Protein AF-A0AAX0XJI8-F1 (afdb_monomer_lite)

Structure (mmCIF, N/CA/C/O backbone):
data_AF-A0AAX0XJI8-F1
#
_entry.id   AF-A0AAX0XJI8-F1
#
loop_
_atom_site.group_PDB
_atom_site.id
_atom_site.type_symbol
_atom_site.label_atom_id
_atom_site.label_alt_id
_atom_site.label_comp_id
_atom_site.label_asym_id
_atom_site.label_entity_id
_atom_site.label_seq_id
_atom_site.pdbx_PDB_ins_code
_atom_site.Cartn_x
_atom_site.Cartn_y
_atom_site.Cartn_z
_atom_site.occupancy
_atom_site.B_iso_or_equiv
_atom_site.auth_seq_id
_atom_site.auth_comp_id
_atom_site.auth_asym_id
_atom_site.auth_atom_id
_atom_site.pdbx_PDB_model_num
ATOM 1 N N . MET A 1 1 ? -47.421 30.342 40.205 1.00 47.72 1 MET A N 1
ATOM 2 C CA . MET A 1 1 ? -46.297 30.503 39.248 1.00 47.72 1 MET A CA 1
ATOM 3 C C . MET A 1 1 ? -44.952 30.074 39.860 1.00 47.72 1 MET A C 1
ATOM 5 O O . MET A 1 1 ? -44.034 30.878 39.918 1.00 47.72 1 MET A O 1
ATOM 9 N N . LYS A 1 2 ? -44.807 28.831 40.353 1.00 47.53 2 LYS A N 1
ATOM 10 C CA . LYS A 1 2 ? -43.534 28.355 40.952 1.00 47.53 2 LYS A CA 1
ATOM 11 C C . LYS A 1 2 ? -43.186 26.878 40.689 1.00 47.53 2 LYS A C 1
ATOM 13 O O . LYS A 1 2 ? -42.157 26.422 41.160 1.00 47.53 2 LYS A O 1
ATOM 18 N N . TYR A 1 3 ? -43.977 26.153 39.892 1.00 48.41 3 TYR A N 1
ATOM 19 C CA . TYR A 1 3 ? -43.774 24.714 39.647 1.00 48.41 3 TYR A CA 1
ATOM 20 C C . TYR A 1 3 ? -43.868 24.333 38.164 1.00 48.41 3 TYR A C 1
ATOM 22 O O . TYR A 1 3 ? -44.409 23.290 37.827 1.00 48.41 3 TYR A O 1
ATOM 30 N N . PHE A 1 4 ? -43.383 25.188 37.260 1.00 45.34 4 PHE A N 1
ATOM 31 C CA . PHE A 1 4 ? -43.365 24.867 35.822 1.00 45.34 4 PHE A CA 1
ATOM 32 C C . PHE A 1 4 ? -41.994 25.060 35.161 1.00 45.34 4 PHE A C 1
ATOM 34 O O . PHE A 1 4 ? -41.870 24.943 33.950 1.00 45.34 4 PHE A O 1
ATOM 41 N N . LEU A 1 5 ? -40.950 25.336 35.952 1.00 41.41 5 LEU A N 1
ATOM 42 C CA . LEU A 1 5 ? -39.609 25.654 35.446 1.00 41.41 5 LEU A CA 1
ATOM 43 C C . LEU A 1 5 ? -38.513 24.682 35.916 1.00 41.41 5 LEU A C 1
ATOM 45 O O . LEU A 1 5 ? -37.335 24.991 35.788 1.00 41.41 5 LEU A O 1
ATOM 49 N N . LEU A 1 6 ? -38.883 23.525 36.478 1.00 39.16 6 LEU A N 1
ATOM 50 C CA . LEU A 1 6 ? -37.923 22.528 36.981 1.00 39.16 6 LEU A CA 1
ATOM 51 C C . LEU A 1 6 ? -37.904 21.207 36.199 1.00 39.16 6 LEU A C 1
ATOM 53 O O . LEU A 1 6 ? -37.109 20.333 36.520 1.00 39.16 6 LEU A O 1
ATOM 57 N N . LEU A 1 7 ? -38.725 21.061 35.155 1.00 40.03 7 LEU A N 1
ATOM 58 C CA . LEU A 1 7 ? -38.778 19.835 34.343 1.00 40.03 7 LEU A CA 1
ATOM 59 C C . LEU A 1 7 ? -38.019 19.926 33.010 1.00 40.03 7 LEU A C 1
ATOM 61 O O . LEU A 1 7 ? -38.057 18.992 32.215 1.00 40.03 7 LEU A O 1
ATOM 65 N N . TRP A 1 8 ? -37.293 21.021 32.773 1.00 39.31 8 TRP A N 1
ATOM 66 C CA . TRP A 1 8 ? -36.552 21.254 31.526 1.00 39.31 8 TRP A CA 1
ATOM 67 C C . TRP A 1 8 ? -35.050 21.477 31.745 1.00 39.31 8 TRP A C 1
ATOM 69 O O . TRP A 1 8 ? -34.398 22.193 30.996 1.00 39.31 8 TRP A O 1
ATOM 79 N N . LEU A 1 9 ? -34.494 20.863 32.794 1.00 41.62 9 LEU A N 1
ATOM 80 C CA . LEU A 1 9 ? -33.058 20.927 33.099 1.00 41.62 9 LEU A CA 1
ATOM 81 C C . LEU A 1 9 ? -32.404 19.555 33.329 1.00 41.62 9 LEU A C 1
ATOM 83 O O . LEU A 1 9 ? -31.245 19.493 33.723 1.00 41.62 9 LEU A O 1
ATOM 87 N N . CYS A 1 10 ? -33.109 18.455 33.037 1.00 41.56 10 CYS A N 1
ATOM 88 C CA . CYS A 1 10 ? -32.587 17.092 33.219 1.00 41.56 10 CYS A CA 1
ATOM 89 C C . CYS A 1 10 ? -32.433 16.275 31.920 1.00 41.56 10 CYS A C 1
ATOM 91 O O . CYS A 1 10 ? -32.097 15.099 32.003 1.00 41.56 10 CYS A O 1
ATOM 93 N N . ILE A 1 11 ? -32.637 16.857 30.728 1.00 50.22 11 ILE A N 1
ATOM 94 C CA . ILE A 1 11 ? -32.545 16.120 29.440 1.00 50.22 11 ILE A CA 1
ATOM 95 C C . ILE A 1 11 ? -31.319 16.533 28.595 1.00 50.22 11 ILE A C 1
ATOM 97 O O . ILE A 1 11 ? -31.130 16.060 27.483 1.00 50.22 11 ILE A O 1
ATOM 101 N N . SER A 1 12 ? -30.416 17.374 29.102 1.00 46.56 12 SER A N 1
ATOM 102 C CA . SER A 1 12 ? -29.269 17.877 28.319 1.00 46.56 12 SER A CA 1
ATOM 103 C C . SER A 1 12 ? -27.900 17.324 28.732 1.00 46.56 12 SER A C 1
ATOM 105 O O . SER A 1 12 ? -26.880 17.867 28.318 1.00 46.56 12 SER A O 1
ATOM 107 N N . TYR A 1 13 ? -27.845 16.226 29.493 1.00 46.56 13 TYR A N 1
ATOM 108 C CA . TYR A 1 13 ? -26.584 15.683 30.022 1.00 46.56 13 TYR A CA 1
ATOM 109 C C . TYR A 1 13 ? -26.264 14.235 29.617 1.00 46.56 13 TYR A C 1
ATOM 111 O O . TYR A 1 13 ? -25.587 13.552 30.365 1.00 46.56 13 TYR A O 1
ATOM 119 N N . PHE A 1 14 ? -26.686 13.744 28.445 1.00 46.69 14 PHE A N 1
ATOM 120 C CA . PHE A 1 14 ? -26.212 12.433 27.948 1.00 46.69 14 PHE A CA 1
ATOM 121 C C . PHE A 1 14 ? -26.090 12.342 26.417 1.00 46.69 14 PHE A C 1
ATOM 123 O O . PHE A 1 14 ? -26.477 11.356 25.806 1.00 46.69 14 PHE A O 1
ATOM 130 N N . PHE A 1 15 ? -25.501 13.353 25.777 1.00 44.78 15 PHE A N 1
ATOM 131 C CA . PHE A 1 15 ? -24.915 13.185 24.437 1.00 44.78 15 PHE A CA 1
ATOM 132 C C . PHE A 1 15 ? -23.521 13.819 24.360 1.00 44.78 15 PHE A C 1
ATOM 134 O O . PHE A 1 15 ? -23.127 14.411 23.360 1.00 44.78 15 PHE A O 1
ATOM 141 N N . SER A 1 16 ? -22.711 13.655 25.406 1.00 44.53 16 SER A N 1
ATOM 142 C CA . SER A 1 16 ? -21.273 13.525 25.184 1.00 44.53 16 SER A CA 1
ATOM 143 C C . SER A 1 16 ? -21.087 12.188 24.475 1.00 44.53 16 SER A C 1
ATOM 145 O O . SER A 1 16 ? -20.990 11.147 25.119 1.00 44.53 16 SER A O 1
ATOM 147 N N . GLY A 1 17 ? -21.149 12.208 23.139 1.00 43.09 17 GLY A N 1
ATOM 148 C CA . GLY A 1 17 ? -20.849 11.046 22.314 1.00 43.09 17 GLY A CA 1
ATOM 149 C C . GLY A 1 17 ? -19.489 10.526 22.743 1.00 43.09 17 GLY A C 1
ATOM 150 O O . GLY A 1 17 ? -18.466 11.137 22.434 1.00 43.09 17 GLY A O 1
ATOM 151 N N . GLN A 1 18 ? -19.478 9.450 23.531 1.00 48.59 18 GLN A N 1
ATOM 152 C CA . GLN A 1 18 ? -18.233 8.798 23.861 1.00 48.59 18 GLN A CA 1
ATOM 153 C C . GLN A 1 18 ? -17.600 8.436 22.527 1.00 48.59 18 GLN A C 1
ATOM 155 O O . GLN A 1 18 ? -18.239 7.828 21.663 1.00 48.59 18 GLN A O 1
ATOM 160 N N . VAL A 1 19 ? -16.358 8.873 22.329 1.00 53.84 19 VAL A N 1
ATOM 161 C CA . VAL A 1 19 ? -15.530 8.384 21.235 1.00 53.84 19 VAL A CA 1
ATOM 162 C C . VAL A 1 19 ? -15.319 6.910 21.536 1.00 53.84 19 VAL A C 1
ATOM 164 O O . VAL A 1 19 ? -14.373 6.531 22.217 1.00 53.84 19 VAL A O 1
ATOM 167 N N . GLN A 1 20 ? -16.267 6.078 21.110 1.00 62.84 20 GLN A N 1
ATOM 168 C CA . GLN A 1 20 ? -16.163 4.649 21.309 1.00 62.84 20 GLN A CA 1
ATOM 169 C C . GLN A 1 20 ? -15.003 4.195 20.435 1.00 62.84 20 GLN A C 1
ATOM 171 O O . GLN A 1 20 ? -15.071 4.271 19.205 1.00 62.84 20 GLN A O 1
ATOM 176 N N . ALA A 1 21 ? -13.888 3.867 21.077 1.00 80.38 21 ALA A N 1
ATOM 177 C CA . ALA A 1 21 ? -12.807 3.161 20.419 1.00 80.38 21 ALA A CA 1
ATOM 178 C C . ALA A 1 21 ? -13.371 1.852 19.853 1.00 80.38 21 ALA A C 1
ATOM 180 O O . ALA A 1 21 ? -14.364 1.342 20.376 1.00 80.38 21 ALA A O 1
ATOM 181 N N . PHE A 1 22 ? -12.746 1.336 18.794 1.00 91.00 22 PHE A N 1
ATOM 182 C CA . PHE A 1 22 ? -13.068 0.013 18.270 1.00 91.00 22 PHE A CA 1
ATOM 183 C C . PHE A 1 22 ? -13.233 -0.999 19.416 1.00 91.00 22 PHE A C 1
ATOM 185 O O . PHE A 1 22 ? -12.444 -1.023 20.363 1.00 91.00 22 PHE A O 1
ATOM 192 N N . THR A 1 23 ? -14.242 -1.854 19.326 1.00 95.38 23 THR A N 1
ATOM 193 C CA . THR A 1 23 ? -14.231 -3.152 20.000 1.00 95.38 23 THR A CA 1
ATOM 194 C C . THR A 1 23 ? -13.363 -4.128 19.204 1.00 95.38 23 THR A C 1
ATOM 196 O O . THR A 1 23 ? -13.071 -3.899 18.028 1.00 95.38 23 THR A O 1
ATOM 199 N N . GLN A 1 24 ? -12.974 -5.257 19.806 1.00 97.12 24 GLN A N 1
ATOM 200 C CA . GLN A 1 24 ? -12.236 -6.290 19.065 1.00 97.12 24 GLN A CA 1
ATOM 201 C C . GLN A 1 24 ? -13.031 -6.799 17.854 1.00 97.12 24 GLN A C 1
ATOM 203 O O . GLN A 1 24 ? -12.459 -7.002 16.790 1.00 97.12 24 GLN A O 1
ATOM 208 N N . ALA A 1 25 ? -14.348 -6.976 18.003 1.00 97.69 25 ALA A N 1
ATOM 209 C CA . ALA A 1 25 ? -15.207 -7.450 16.922 1.00 97.69 25 ALA A CA 1
ATOM 210 C C . ALA A 1 25 ? -15.278 -6.446 15.762 1.00 97.69 25 ALA A C 1
ATOM 212 O O . ALA A 1 25 ? -15.240 -6.848 14.604 1.00 97.69 25 ALA A O 1
ATOM 213 N N . GLU A 1 26 ? -15.330 -5.147 16.062 1.00 97.25 26 GLU A N 1
ATOM 214 C CA . GLU A 1 26 ? -15.318 -4.098 15.039 1.00 97.25 26 GLU A CA 1
ATOM 215 C C . GLU A 1 26 ? -13.943 -3.996 14.356 1.00 97.25 26 GLU A C 1
ATOM 217 O O . GLU A 1 26 ? -13.882 -3.856 13.139 1.00 97.25 26 GLU A O 1
ATOM 222 N N . LEU A 1 27 ? -12.828 -4.116 15.091 1.00 98.00 27 LEU A N 1
ATOM 223 C CA . LEU A 1 27 ? -11.495 -4.126 14.471 1.00 98.00 27 LEU A CA 1
ATOM 224 C C . LEU A 1 27 ? -11.324 -5.338 13.539 1.00 98.00 27 LEU A C 1
ATOM 226 O O . LEU A 1 27 ? -10.813 -5.193 12.428 1.00 98.00 27 LEU A O 1
ATOM 230 N N . ALA A 1 28 ? -11.805 -6.508 13.969 1.00 98.56 28 ALA A N 1
ATOM 231 C CA . ALA A 1 28 ? -11.808 -7.722 13.162 1.00 98.56 28 ALA A CA 1
ATOM 232 C C . ALA A 1 28 ? -12.706 -7.580 11.920 1.00 98.56 28 ALA A C 1
ATOM 234 O O . ALA A 1 28 ? -12.288 -7.953 10.826 1.00 98.56 28 ALA A O 1
ATOM 235 N N . ASP A 1 29 ? -13.909 -7.000 12.049 1.00 98.50 29 ASP A N 1
ATOM 236 C CA . ASP A 1 29 ? -14.785 -6.696 10.905 1.00 98.50 29 ASP A CA 1
ATOM 237 C C . ASP A 1 29 ? -14.103 -5.747 9.914 1.00 98.50 29 ASP A C 1
ATOM 239 O O . ASP A 1 29 ? -14.113 -5.988 8.704 1.00 98.50 29 ASP A O 1
ATOM 243 N N . PHE A 1 30 ? -13.454 -4.699 10.428 1.00 98.50 30 PHE A N 1
ATOM 244 C CA . PHE A 1 30 ? -12.721 -3.745 9.610 1.00 98.50 30 PHE A CA 1
ATOM 245 C C . PHE A 1 30 ? -11.600 -4.426 8.823 1.00 98.50 30 PHE A C 1
ATOM 247 O O . PHE A 1 30 ? -11.556 -4.286 7.603 1.00 98.50 30 PHE A O 1
ATOM 254 N N . ALA A 1 31 ? -10.723 -5.188 9.481 1.00 98.69 31 ALA A N 1
ATOM 255 C CA . ALA A 1 31 ? -9.594 -5.854 8.829 1.00 98.69 31 ALA A CA 1
ATOM 256 C C . ALA A 1 31 ? -10.034 -6.974 7.869 1.00 98.69 31 ALA A C 1
ATOM 258 O O . ALA A 1 31 ? -9.420 -7.185 6.821 1.00 98.69 31 ALA A O 1
ATOM 259 N N . LYS A 1 32 ? -11.131 -7.670 8.187 1.00 98.81 32 LYS A N 1
ATOM 260 C CA . LYS A 1 32 ? -11.693 -8.720 7.334 1.00 98.81 32 LYS A CA 1
ATOM 261 C C . LYS A 1 32 ? -12.257 -8.172 6.025 1.00 98.81 32 LYS A C 1
ATOM 263 O O . LYS A 1 32 ? -12.106 -8.814 4.989 1.00 98.81 32 LYS A O 1
ATOM 268 N N . ASN A 1 33 ? -12.924 -7.019 6.082 1.00 98.69 33 ASN A N 1
ATOM 269 C CA . ASN A 1 33 ? -13.716 -6.495 4.968 1.00 98.69 33 ASN A CA 1
ATOM 270 C C . ASN A 1 33 ? -13.116 -5.242 4.309 1.00 98.69 33 ASN A C 1
ATOM 272 O O . ASN A 1 33 ? -13.617 -4.787 3.287 1.00 98.69 33 ASN A O 1
ATOM 276 N N . THR A 1 34 ? -12.040 -4.672 4.844 1.00 98.69 34 THR A N 1
ATOM 277 C CA . THR A 1 34 ? -11.283 -3.603 4.180 1.00 98.69 34 THR A CA 1
ATOM 278 C C . THR A 1 34 ? -10.213 -4.209 3.286 1.00 98.69 34 THR A C 1
ATOM 280 O O . THR A 1 34 ? -9.439 -5.056 3.722 1.00 98.69 34 THR A O 1
ATOM 283 N N . GLU A 1 35 ? -10.138 -3.751 2.038 1.00 98.69 35 GLU A N 1
ATOM 284 C CA . GLU A 1 35 ? -9.060 -4.141 1.133 1.00 98.69 35 GLU A CA 1
ATOM 285 C C . GLU A 1 35 ? -7.890 -3.172 1.251 1.00 98.69 35 GLU A C 1
ATOM 287 O O . GLU A 1 35 ? -8.039 -1.967 1.028 1.00 98.69 35 GLU A O 1
ATOM 292 N N . LEU A 1 36 ? -6.716 -3.723 1.543 1.00 98.88 36 LEU A N 1
ATOM 293 C CA . LEU A 1 36 ? -5.447 -3.016 1.490 1.00 98.88 36 LEU A CA 1
ATOM 294 C C . LEU A 1 36 ? -4.643 -3.506 0.287 1.00 98.88 36 LEU A C 1
ATOM 296 O O . LEU A 1 36 ? -4.308 -4.687 0.200 1.00 98.88 36 LEU A O 1
ATOM 300 N N . LYS A 1 37 ? -4.324 -2.602 -0.635 1.00 98.88 37 LYS A N 1
ATOM 301 C CA . LYS A 1 37 ? -3.536 -2.912 -1.828 1.00 98.88 37 LYS A CA 1
ATOM 302 C C . LYS A 1 37 ? -2.343 -1.986 -1.987 1.00 98.88 37 LYS A C 1
ATOM 304 O O . LYS A 1 37 ? -2.374 -0.838 -1.546 1.00 98.88 37 LYS A O 1
ATOM 309 N N . PHE A 1 38 ? -1.337 -2.471 -2.698 1.00 98.81 38 PHE A N 1
ATOM 310 C CA . PHE A 1 38 ? -0.169 -1.710 -3.107 1.00 98.81 38 PHE A CA 1
ATOM 311 C C . PHE A 1 38 ? -0.085 -1.630 -4.626 1.00 98.81 38 PHE A C 1
ATOM 313 O O . PHE A 1 38 ? -0.500 -2.546 -5.333 1.00 98.81 38 PHE A O 1
ATOM 320 N N . ALA A 1 39 ? 0.463 -0.537 -5.142 1.00 98.69 39 ALA A N 1
ATOM 321 C CA . ALA A 1 39 ? 0.670 -0.368 -6.573 1.00 98.69 39 ALA A CA 1
ATOM 322 C C . ALA A 1 39 ? 2.007 0.308 -6.859 1.00 98.69 39 ALA A C 1
ATOM 324 O O . ALA A 1 39 ? 2.436 1.205 -6.137 1.00 98.69 39 ALA A O 1
ATOM 325 N N . VAL A 1 40 ? 2.641 -0.077 -7.964 1.00 98.56 40 VAL A N 1
ATOM 326 C CA . VAL A 1 40 ? 3.741 0.693 -8.549 1.00 98.56 40 VAL A CA 1
ATOM 327 C C . VAL A 1 40 ? 3.137 1.656 -9.557 1.00 98.56 40 VAL A C 1
ATOM 329 O O . VAL A 1 40 ? 2.533 1.224 -10.539 1.00 98.56 40 VAL A O 1
ATOM 332 N N . LYS A 1 41 ? 3.273 2.963 -9.331 1.00 97.88 41 LYS A N 1
ATOM 333 C CA . LYS A 1 41 ? 2.786 3.971 -10.279 1.00 97.88 41 LYS A CA 1
ATOM 334 C C . LYS A 1 41 ? 3.783 4.144 -11.420 1.00 97.88 41 LYS A C 1
ATOM 336 O O . LYS A 1 41 ? 3.397 4.095 -12.586 1.00 97.88 41 LYS A O 1
ATOM 341 N N . SER A 1 42 ? 5.055 4.322 -11.065 1.00 98.12 42 SER A N 1
ATOM 342 C CA . SER A 1 42 ? 6.181 4.459 -11.991 1.00 98.12 42 SER A CA 1
ATOM 343 C C . SER A 1 42 ? 7.500 4.315 -11.234 1.00 98.12 42 SER A C 1
ATOM 345 O O . SER A 1 42 ? 7.695 4.991 -10.232 1.00 98.12 42 SER A O 1
ATOM 347 N N . ASN A 1 43 ? 8.430 3.509 -11.733 1.00 97.94 43 ASN A N 1
ATOM 348 C CA . ASN A 1 43 ? 9.838 3.519 -11.327 1.00 97.94 43 ASN A CA 1
ATOM 349 C C . ASN A 1 43 ? 10.657 4.573 -12.078 1.00 97.94 43 ASN A C 1
ATOM 351 O O . ASN A 1 43 ? 11.767 4.911 -11.674 1.00 97.94 43 ASN A O 1
ATOM 355 N N . PHE A 1 44 ? 10.117 5.094 -13.177 1.00 97.44 44 PHE A N 1
ATOM 356 C CA . PHE A 1 44 ? 10.770 6.113 -13.981 1.00 97.44 44 PHE A CA 1
ATOM 357 C C . PHE A 1 44 ? 10.730 7.470 -13.305 1.00 97.44 44 PHE A C 1
ATOM 359 O O . PHE A 1 44 ? 9.763 7.815 -12.618 1.00 97.44 44 PHE A O 1
ATOM 366 N N . THR A 1 45 ? 11.775 8.245 -13.573 1.00 95.44 45 THR A N 1
ATOM 367 C CA . THR A 1 45 ? 11.872 9.633 -13.153 1.00 95.44 45 THR A CA 1
ATOM 368 C C . THR A 1 45 ? 11.475 10.565 -14.294 1.00 95.44 45 THR A C 1
ATOM 370 O O . THR A 1 45 ? 11.503 10.216 -15.477 1.00 95.44 45 THR A O 1
ATOM 373 N N . SER A 1 46 ? 11.055 11.768 -13.928 1.00 93.81 46 SER A N 1
ATOM 374 C CA . SER A 1 46 ? 10.724 12.856 -14.843 1.00 93.81 46 SER A CA 1
ATOM 375 C C . SER A 1 46 ? 11.108 14.195 -14.216 1.00 93.81 46 SER A C 1
ATOM 377 O O . SER A 1 46 ? 11.500 14.251 -13.050 1.00 93.81 46 SER A O 1
ATOM 379 N N . ALA A 1 47 ? 10.931 15.290 -14.960 1.00 93.25 47 ALA A N 1
ATOM 380 C CA . ALA A 1 47 ? 11.192 16.640 -14.460 1.00 93.25 47 ALA A CA 1
ATOM 381 C C . ALA A 1 47 ? 10.417 16.981 -13.168 1.00 93.25 47 ALA A C 1
ATOM 383 O O . ALA A 1 47 ? 10.886 17.787 -12.371 1.00 93.25 47 ALA A O 1
ATOM 384 N N . THR A 1 48 ? 9.250 16.366 -12.946 1.00 92.25 48 THR A N 1
ATOM 385 C CA . THR A 1 48 ? 8.391 16.610 -11.772 1.00 92.25 48 THR A CA 1
ATOM 386 C C . THR A 1 48 ? 8.357 15.440 -10.784 1.00 92.25 48 THR A C 1
ATOM 388 O O . THR A 1 48 ? 7.812 15.576 -9.691 1.00 92.25 48 THR A O 1
ATOM 391 N N . ALA A 1 49 ? 8.953 14.297 -11.134 1.00 93.44 49 ALA A N 1
ATOM 392 C CA . ALA A 1 49 ? 9.016 13.097 -10.305 1.00 93.44 49 ALA A CA 1
ATOM 393 C C . ALA A 1 49 ? 10.455 12.578 -10.255 1.00 93.44 49 ALA A C 1
ATOM 395 O O . ALA A 1 49 ? 10.876 11.804 -11.107 1.00 93.44 49 ALA A O 1
ATOM 396 N N . LEU A 1 50 ? 11.218 13.006 -9.253 1.00 94.88 50 LEU A N 1
ATOM 397 C CA . LEU A 1 50 ? 12.650 12.691 -9.162 1.00 94.88 50 LEU A CA 1
ATOM 398 C C . LEU A 1 50 ? 12.946 11.291 -8.599 1.00 94.88 50 LEU A C 1
ATOM 400 O O . LEU A 1 50 ? 14.103 10.883 -8.549 1.00 94.88 50 LEU A O 1
ATOM 404 N N . LYS A 1 51 ? 11.916 10.567 -8.156 1.00 96.19 51 LYS A N 1
ATOM 405 C CA . LYS A 1 51 ? 12.000 9.223 -7.576 1.00 96.19 51 LYS A CA 1
ATOM 406 C C . LYS A 1 51 ? 10.861 8.360 -8.104 1.00 96.19 51 LYS A C 1
ATOM 408 O O . LYS A 1 51 ? 9.858 8.887 -8.594 1.00 96.19 51 LYS A O 1
ATOM 413 N N . ALA A 1 52 ? 11.019 7.047 -7.955 1.00 97.56 52 ALA A N 1
ATOM 414 C CA . ALA A 1 52 ? 9.933 6.101 -8.149 1.00 97.56 52 ALA A CA 1
ATOM 415 C C . ALA A 1 52 ? 8.724 6.488 -7.279 1.00 97.56 52 ALA A C 1
ATOM 417 O O . ALA A 1 52 ? 8.876 7.044 -6.194 1.00 97.56 52 ALA A O 1
ATOM 418 N N .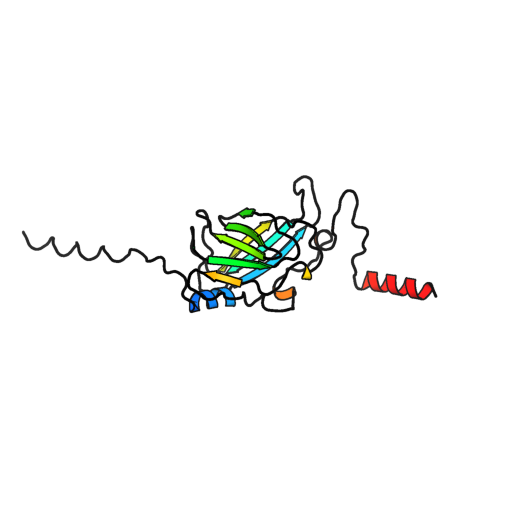 GLN A 1 53 ? 7.523 6.195 -7.761 1.00 98.31 53 GLN A N 1
ATOM 419 C CA . GLN A 1 53 ? 6.266 6.465 -7.083 1.00 98.31 53 GLN A CA 1
ATOM 420 C C . GLN A 1 53 ? 5.474 5.175 -6.957 1.00 98.31 53 GLN A C 1
ATOM 422 O O . GLN A 1 53 ? 5.223 4.474 -7.943 1.00 98.31 53 GLN A O 1
ATOM 427 N N . VAL A 1 54 ? 5.046 4.899 -5.736 1.00 98.69 54 VAL A N 1
ATOM 428 C CA . VAL A 1 54 ? 4.202 3.768 -5.370 1.00 98.69 54 VAL A CA 1
ATOM 429 C C . VAL A 1 54 ? 3.000 4.258 -4.585 1.00 98.69 54 VAL A C 1
ATOM 431 O O . VAL A 1 54 ? 2.952 5.414 -4.161 1.00 98.69 54 VAL A O 1
ATOM 434 N N . GLU A 1 55 ? 2.017 3.386 -4.410 1.00 98.69 55 GLU A N 1
ATOM 435 C CA . GLU A 1 55 ? 0.774 3.725 -3.739 1.00 98.69 55 GLU A CA 1
ATOM 436 C C . GLU A 1 55 ? 0.365 2.659 -2.733 1.00 98.69 55 GLU A C 1
ATOM 438 O O . GLU A 1 55 ? 0.483 1.466 -3.006 1.00 98.69 55 GLU A O 1
ATOM 443 N N . LEU A 1 56 ? -0.178 3.111 -1.604 1.00 98.75 56 LEU A N 1
ATOM 444 C CA . LEU A 1 56 ? -1.009 2.319 -0.702 1.00 98.75 56 LEU A CA 1
ATOM 445 C C . LEU A 1 56 ? -2.463 2.735 -0.923 1.00 98.75 56 LEU A C 1
ATOM 447 O O . LEU A 1 56 ? -2.785 3.923 -0.883 1.00 98.75 56 LEU A O 1
ATOM 451 N N . ILE A 1 57 ? -3.337 1.761 -1.155 1.00 98.81 57 ILE A N 1
ATOM 452 C CA . ILE A 1 57 ? -4.757 1.952 -1.449 1.00 98.81 57 ILE A CA 1
ATOM 453 C C . ILE A 1 57 ? -5.556 1.227 -0.371 1.00 98.81 57 ILE A C 1
ATOM 455 O O . ILE A 1 57 ? -5.469 0.007 -0.253 1.00 98.81 57 ILE A O 1
ATOM 459 N N . LEU A 1 58 ? -6.341 1.971 0.403 1.00 98.62 58 LEU A N 1
ATOM 460 C CA . LEU A 1 58 ? -7.186 1.436 1.466 1.00 98.62 58 LEU A CA 1
ATOM 461 C C . LEU A 1 58 ? -8.653 1.636 1.080 1.00 98.62 58 LEU A C 1
ATOM 463 O O . LEU A 1 58 ? -9.135 2.768 1.047 1.00 98.62 58 LEU A O 1
ATOM 467 N N . SER A 1 59 ? -9.347 0.544 0.765 1.00 98.75 59 SER A N 1
ATOM 468 C CA . SER A 1 59 ? -10.755 0.549 0.351 1.00 98.75 59 SER A CA 1
ATOM 469 C C . SER A 1 59 ? -11.616 -0.049 1.453 1.00 98.75 59 SER A C 1
ATOM 471 O O . SER A 1 59 ? -11.621 -1.265 1.655 1.00 98.75 59 SER A O 1
ATOM 473 N N . ASN A 1 60 ? -12.343 0.796 2.177 1.00 98.62 60 ASN A N 1
ATOM 474 C CA . ASN A 1 60 ? -13.157 0.355 3.299 1.00 98.62 60 ASN A CA 1
ATOM 475 C C . ASN A 1 60 ? -14.470 -0.256 2.798 1.00 98.62 60 ASN A C 1
ATOM 477 O O . ASN A 1 60 ? -15.429 0.4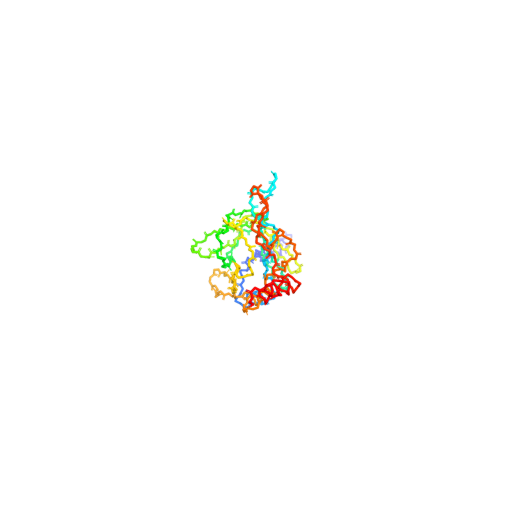63 2.532 1.00 98.62 60 ASN A O 1
ATOM 481 N N . LYS A 1 61 ? -14.529 -1.585 2.684 1.00 98.31 61 LYS A N 1
ATOM 482 C CA . LYS A 1 61 ? -15.776 -2.314 2.381 1.00 98.31 61 LYS A CA 1
ATOM 483 C C . LYS A 1 61 ? -16.403 -2.938 3.632 1.00 98.31 61 LYS A C 1
ATOM 485 O O . LYS A 1 61 ? -17.338 -3.727 3.522 1.00 98.31 61 LYS A O 1
ATOM 490 N N . SER A 1 62 ? -15.887 -2.599 4.814 1.00 98.12 62 SER A N 1
ATOM 491 C CA . SER A 1 62 ? -16.454 -3.017 6.094 1.00 98.12 62 SER A CA 1
ATOM 492 C C . SER A 1 62 ? -17.655 -2.161 6.486 1.00 98.12 62 SER A C 1
ATOM 494 O O . SER A 1 62 ? -17.969 -1.160 5.841 1.00 98.12 62 SER A O 1
ATOM 496 N N . SER A 1 63 ? -18.307 -2.535 7.586 1.00 96.62 63 SER A N 1
ATOM 497 C CA . SER A 1 63 ? -19.362 -1.718 8.193 1.00 96.62 63 SER A CA 1
ATOM 498 C C . SER A 1 63 ? -18.821 -0.639 9.142 1.00 96.62 63 SER A C 1
ATOM 500 O O . SER A 1 63 ? -19.575 0.211 9.616 1.00 96.62 63 SER A O 1
ATOM 502 N N . GLN A 1 64 ? -17.509 -0.634 9.396 1.00 97.12 64 GLN A N 1
ATOM 503 C CA . GLN A 1 64 ? -16.870 0.241 10.371 1.00 97.12 64 GLN A CA 1
ATOM 504 C C . GLN A 1 64 ? -16.304 1.502 9.731 1.00 97.12 64 GLN A C 1
ATOM 506 O O . GLN A 1 64 ? -15.934 1.521 8.563 1.00 97.12 64 GLN A O 1
ATOM 511 N N . THR A 1 65 ? -16.189 2.574 10.512 1.00 95.56 65 THR A N 1
ATOM 512 C CA . THR A 1 65 ? -15.581 3.840 10.072 1.00 95.56 65 THR A CA 1
ATOM 513 C C . THR A 1 65 ? -14.243 4.047 10.773 1.00 95.56 65 THR A C 1
ATOM 515 O O . THR A 1 65 ? -14.195 4.029 12.004 1.00 95.56 65 THR A O 1
ATOM 518 N N . LEU A 1 66 ? -13.175 4.357 10.028 1.00 95.44 66 LEU A N 1
ATOM 519 C CA . LEU A 1 66 ? -12.017 5.015 10.640 1.00 95.44 66 LEU A CA 1
ATOM 520 C C . LEU A 1 66 ? -12.417 6.456 10.942 1.00 95.44 66 LEU A C 1
ATOM 522 O O . LEU A 1 66 ? -12.741 7.220 10.034 1.00 95.44 66 LEU A O 1
ATOM 526 N N . LYS A 1 67 ? -12.458 6.825 12.220 1.00 92.94 67 LYS A N 1
ATOM 527 C CA . LYS A 1 67 ? -12.939 8.144 12.644 1.00 92.94 67 LYS A CA 1
ATOM 528 C C . LYS A 1 67 ? -11.968 9.251 12.230 1.00 92.94 67 LYS A C 1
ATOM 530 O O . LYS A 1 67 ? -10.771 9.022 12.087 1.00 92.94 67 LYS A O 1
ATOM 535 N N . ALA A 1 68 ? -12.510 10.451 12.038 1.00 93.31 68 ALA A N 1
ATOM 536 C CA . ALA A 1 68 ? -11.725 11.653 11.784 1.00 93.31 68 ALA A CA 1
ATOM 537 C C . ALA A 1 68 ? -10.895 12.059 13.015 1.00 93.31 68 ALA A C 1
ATOM 539 O O . ALA A 1 68 ? -11.229 11.701 14.147 1.00 93.31 68 ALA A O 1
ATOM 540 N N . GLY A 1 69 ? -9.854 12.856 12.781 1.00 91.06 69 GLY A N 1
ATOM 541 C CA . GLY A 1 69 ? -8.942 13.364 13.798 1.00 91.06 69 GLY A CA 1
ATOM 542 C C . GLY A 1 69 ? -7.905 12.344 14.265 1.00 91.06 69 GLY A C 1
ATOM 543 O O . GLY A 1 69 ? -7.793 11.239 13.727 1.00 91.06 69 GLY A O 1
ATOM 544 N N . GLU A 1 70 ? -7.152 12.732 15.295 1.00 87.00 70 GLU A N 1
ATOM 545 C CA . GLU A 1 70 ? -6.211 11.836 15.970 1.00 87.00 70 GLU A CA 1
ATOM 546 C C . GLU A 1 70 ? -6.963 10.649 16.574 1.00 87.00 70 GLU A C 1
ATOM 548 O O . GLU A 1 70 ? -7.963 10.808 17.274 1.00 87.00 70 GLU A O 1
ATOM 553 N N . ASN A 1 71 ? -6.471 9.447 16.295 1.00 88.19 71 ASN A N 1
ATOM 554 C CA . ASN A 1 71 ? -7.025 8.200 16.799 1.00 88.19 71 ASN A CA 1
ATOM 555 C C . ASN A 1 71 ? -5.889 7.223 17.116 1.00 88.19 71 ASN A C 1
ATOM 557 O O . ASN A 1 71 ? -4.763 7.375 16.656 1.00 88.19 71 ASN A O 1
ATOM 561 N N . ASN A 1 72 ? -6.198 6.192 17.900 1.00 91.75 72 ASN A N 1
ATOM 562 C CA . ASN A 1 72 ? -5.196 5.249 18.407 1.00 91.75 72 ASN A CA 1
ATOM 563 C C . ASN A 1 72 ? -4.974 4.032 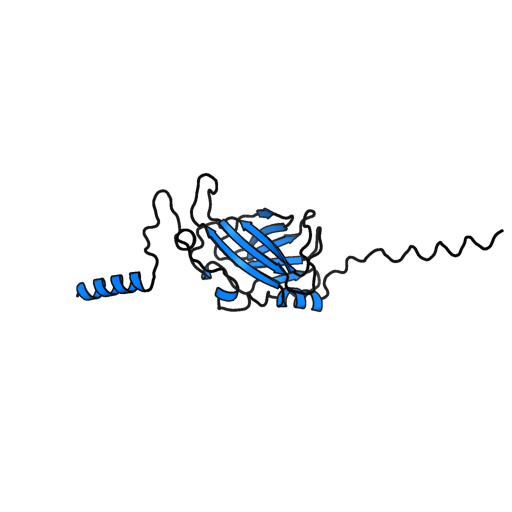17.498 1.00 91.75 72 ASN A C 1
ATOM 565 O O . ASN A 1 72 ? -4.422 3.035 17.968 1.00 91.75 72 ASN A O 1
ATOM 569 N N . TRP A 1 73 ? -5.467 4.067 16.258 1.00 96.00 73 TRP A N 1
ATOM 570 C CA . TRP A 1 73 ? -5.245 2.979 15.314 1.00 96.00 73 TRP A CA 1
ATOM 571 C C . TRP A 1 73 ? -3.917 3.167 14.584 1.00 96.00 73 TRP A C 1
ATOM 573 O O . TRP A 1 73 ? -3.514 4.292 14.286 1.00 96.00 73 TRP A O 1
ATOM 583 N N . VAL A 1 74 ? -3.243 2.058 14.291 1.00 98.44 74 VAL A N 1
ATOM 584 C CA . VAL A 1 74 ? -2.014 2.046 13.493 1.00 98.44 74 VAL A CA 1
ATOM 585 C C . VAL A 1 74 ? -2.109 0.922 12.477 1.00 98.44 74 VAL A C 1
ATOM 587 O O . VAL A 1 74 ? -2.312 -0.231 12.850 1.00 98.44 74 VAL A O 1
ATOM 590 N N . LEU A 1 75 ? -1.966 1.257 11.198 1.00 98.69 75 LEU A N 1
ATOM 591 C CA . LEU A 1 75 ? -1.815 0.278 10.126 1.00 98.69 75 LEU A CA 1
ATOM 592 C C . LEU A 1 75 ? -0.327 0.012 9.930 1.00 98.69 75 LEU A C 1
ATOM 594 O O . LEU A 1 75 ? 0.446 0.952 9.779 1.00 98.69 75 LEU A O 1
ATOM 598 N N . TYR A 1 76 ? 0.065 -1.253 9.901 1.00 98.94 76 TYR A N 1
ATOM 599 C CA . TYR A 1 76 ? 1.427 -1.701 9.656 1.00 98.94 76 TYR A CA 1
ATOM 600 C C . TYR A 1 76 ? 1.510 -2.523 8.375 1.00 98.94 76 TYR A C 1
ATOM 602 O O . TYR A 1 76 ? 0.624 -3.326 8.075 1.00 98.94 76 TYR A O 1
ATOM 610 N N . PHE A 1 77 ? 2.600 -2.345 7.636 1.00 98.88 77 PHE A N 1
ATOM 611 C CA . PHE A 1 77 ? 2.908 -3.149 6.459 1.00 98.88 77 PHE A CA 1
ATOM 612 C C . PHE A 1 77 ? 4.416 -3.345 6.306 1.00 98.88 77 PHE A C 1
ATOM 614 O O . PHE A 1 77 ? 5.215 -2.540 6.791 1.00 98.88 77 PHE A O 1
ATOM 621 N N . HIS A 1 78 ? 4.786 -4.417 5.612 1.00 98.62 78 HIS A N 1
ATOM 622 C CA . HIS A 1 78 ? 6.171 -4.764 5.324 1.00 98.62 78 HIS A CA 1
ATOM 623 C C . HIS A 1 78 ? 6.497 -4.469 3.856 1.00 98.62 78 HIS A C 1
ATOM 625 O O . HIS A 1 78 ? 5.679 -4.702 2.961 1.00 98.62 78 HIS A O 1
ATOM 631 N N . ALA A 1 79 ? 7.696 -3.952 3.605 1.00 98.19 79 ALA A N 1
ATOM 632 C CA . ALA A 1 79 ? 8.221 -3.749 2.261 1.00 98.19 79 ALA A CA 1
ATOM 633 C C . ALA A 1 79 ? 9.735 -3.971 2.248 1.00 98.19 79 ALA A C 1
ATOM 635 O O . ALA A 1 79 ? 10.447 -3.486 3.128 1.00 98.19 79 ALA A O 1
ATOM 636 N N . ILE A 1 80 ? 10.237 -4.642 1.206 1.00 97.31 80 ILE A N 1
ATOM 637 C CA . ILE A 1 80 ? 11.678 -4.896 1.037 1.00 97.31 80 ILE A CA 1
ATOM 638 C C . ILE A 1 80 ? 12.449 -3.582 0.891 1.00 97.31 80 ILE A C 1
ATOM 640 O O . ILE A 1 80 ? 13.573 -3.434 1.376 1.00 97.31 80 ILE A O 1
ATOM 644 N N . ARG A 1 81 ? 11.850 -2.607 0.202 1.00 97.44 81 ARG A N 1
ATOM 645 C CA . ARG A 1 81 ? 12.407 -1.260 0.075 1.00 97.44 81 ARG A CA 1
ATOM 646 C C . ARG A 1 81 ? 11.877 -0.388 1.201 1.00 97.44 81 ARG A C 1
ATOM 648 O O . ARG A 1 81 ? 10.680 -0.393 1.490 1.00 97.44 81 ARG A O 1
ATOM 655 N N . LYS A 1 82 ? 12.762 0.419 1.783 1.00 98.12 82 LYS A N 1
ATOM 656 C CA . LYS A 1 82 ? 12.359 1.469 2.717 1.00 98.12 82 LYS A CA 1
ATOM 657 C C . LYS A 1 82 ? 11.496 2.483 1.973 1.00 98.12 82 LYS A C 1
ATOM 659 O O . LYS A 1 82 ? 11.916 2.993 0.940 1.00 98.12 82 LYS A O 1
ATOM 664 N N . GLN A 1 83 ? 10.326 2.789 2.506 1.00 98.25 83 GLN A N 1
ATOM 665 C CA . GLN A 1 83 ? 9.441 3.823 1.992 1.00 98.25 83 GLN A CA 1
ATOM 666 C C . GLN A 1 83 ? 9.768 5.152 2.671 1.00 98.25 83 GLN A C 1
ATOM 668 O O . GLN A 1 83 ? 10.028 5.212 3.877 1.00 98.25 83 GLN A O 1
ATOM 673 N N . GLU A 1 84 ? 9.801 6.224 1.889 1.00 97.88 84 GLU A N 1
ATOM 674 C CA . GLU A 1 84 ? 10.011 7.569 2.405 1.00 97.88 84 GLU A CA 1
ATOM 675 C C . GLU A 1 84 ? 8.806 8.018 3.219 1.00 97.88 84 GLU A C 1
ATOM 677 O O . GLU A 1 84 ? 7.661 7.745 2.857 1.00 97.88 84 GLU A O 1
ATOM 682 N N . ALA A 1 85 ? 9.077 8.722 4.319 1.00 97.94 85 ALA A N 1
ATOM 683 C CA . ALA A 1 85 ? 8.022 9.287 5.139 1.00 97.94 85 ALA A CA 1
ATOM 684 C C . ALA A 1 85 ? 7.167 10.246 4.303 1.00 97.94 85 ALA A C 1
ATOM 686 O O . ALA A 1 85 ? 7.682 11.016 3.490 1.00 97.94 85 ALA A O 1
ATOM 687 N N . ALA A 1 86 ? 5.860 10.199 4.520 1.00 97.56 86 ALA A N 1
ATOM 688 C CA . ALA A 1 86 ? 4.907 11.011 3.786 1.00 97.56 86 ALA A CA 1
ATOM 689 C C . ALA A 1 86 ? 3.753 11.415 4.699 1.00 97.56 86 ALA A C 1
ATOM 691 O O . ALA A 1 86 ? 3.325 10.633 5.543 1.00 97.56 86 ALA A O 1
ATOM 692 N N . GLU A 1 87 ? 3.220 12.616 4.497 1.00 97.88 87 GLU A N 1
ATOM 693 C CA . GLU A 1 87 ? 2.005 13.070 5.167 1.00 97.88 87 GLU A CA 1
ATOM 694 C C . GLU A 1 87 ? 0.992 13.528 4.119 1.00 97.88 87 GLU A C 1
ATOM 696 O O . GLU A 1 87 ? 1.239 14.471 3.369 1.00 97.88 87 GLU A O 1
ATOM 701 N N . GLN A 1 88 ? -0.133 12.820 4.021 1.00 97.81 88 GLN A N 1
ATOM 702 C CA . GLN A 1 88 ? -1.163 13.042 3.004 1.00 97.81 88 GLN A CA 1
ATOM 703 C C . GLN A 1 88 ? -2.533 12.713 3.577 1.00 97.81 88 GLN A C 1
ATOM 705 O O . GLN A 1 88 ? -2.684 11.760 4.334 1.00 97.81 88 GLN A O 1
ATOM 710 N N . HIS A 1 89 ? -3.552 13.497 3.219 1.00 96.69 89 HIS A N 1
ATOM 711 C CA . HIS A 1 89 ? -4.925 13.305 3.712 1.00 96.69 89 HIS A CA 1
ATOM 712 C C . HIS A 1 89 ? -5.045 13.296 5.252 1.00 96.69 89 HIS A C 1
ATOM 714 O O . HIS A 1 89 ? -5.994 12.742 5.805 1.00 96.69 89 HIS A O 1
ATOM 720 N N . GLY A 1 90 ? -4.083 13.912 5.949 1.00 96.94 90 GLY A N 1
ATOM 721 C CA . GLY A 1 90 ? -3.971 13.875 7.406 1.00 96.94 90 GLY A CA 1
ATOM 722 C C . GLY A 1 90 ? -3.503 12.533 7.974 1.00 96.94 90 GLY A C 1
ATOM 723 O O . GLY A 1 90 ? -3.607 12.338 9.179 1.00 96.94 90 GLY A O 1
ATOM 724 N N . LEU A 1 91 ? -3.011 11.618 7.138 1.00 98.25 91 LEU A N 1
ATOM 725 C CA . LEU A 1 91 ? -2.322 10.395 7.536 1.00 98.25 91 LEU A CA 1
ATOM 726 C C . LEU A 1 91 ? -0.812 10.589 7.460 1.00 98.25 91 LEU A C 1
ATOM 728 O O . LEU A 1 91 ? -0.320 11.248 6.545 1.00 98.25 91 LEU A O 1
ATOM 732 N N . ILE A 1 92 ? -0.097 9.969 8.389 1.00 98.44 92 ILE A N 1
ATOM 733 C CA . ILE A 1 92 ? 1.355 10.038 8.522 1.00 98.44 92 ILE A CA 1
ATOM 734 C C . ILE A 1 92 ? 1.916 8.638 8.278 1.00 98.44 92 ILE A C 1
ATOM 736 O O . ILE A 1 92 ? 1.638 7.714 9.040 1.00 98.44 92 ILE A O 1
ATOM 740 N N . LEU A 1 93 ? 2.696 8.482 7.210 1.00 98.69 93 LEU A N 1
ATOM 741 C CA . LEU A 1 93 ? 3.452 7.274 6.899 1.00 98.69 93 LEU A CA 1
ATOM 742 C C . LEU A 1 93 ? 4.877 7.412 7.431 1.00 98.69 93 LEU A C 1
ATOM 744 O O . LEU A 1 93 ? 5.564 8.392 7.129 1.00 98.69 93 LEU A O 1
ATOM 748 N N . GLN A 1 94 ? 5.337 6.415 8.184 1.00 98.50 94 GLN A N 1
ATOM 749 C CA . GLN A 1 94 ? 6.684 6.376 8.751 1.00 98.50 94 GLN A CA 1
ATOM 750 C C . GLN A 1 94 ? 7.332 4.997 8.599 1.00 98.50 94 GLN A C 1
ATOM 752 O O . GLN A 1 94 ? 6.675 3.960 8.632 1.00 98.50 94 GLN A O 1
ATOM 757 N N . HIS A 1 95 ? 8.657 4.989 8.459 1.00 98.56 95 HIS A N 1
ATOM 758 C CA . HIS A 1 95 ? 9.465 3.783 8.638 1.00 98.56 95 HIS A CA 1
ATOM 759 C C . HIS A 1 95 ? 9.642 3.519 10.135 1.00 98.56 95 HIS A C 1
ATOM 761 O O . HIS A 1 95 ? 9.967 4.441 10.881 1.00 98.56 95 HIS A O 1
ATOM 767 N N . VAL A 1 96 ? 9.422 2.275 10.562 1.00 98.44 96 VAL A N 1
ATOM 768 C CA . VAL A 1 96 ? 9.548 1.868 11.966 1.00 98.44 96 VAL A CA 1
ATOM 769 C C . VAL A 1 96 ? 10.944 1.304 12.202 1.00 98.44 96 VAL A C 1
ATOM 771 O O . VAL A 1 96 ? 11.769 1.935 12.858 1.00 98.44 96 VAL A O 1
ATOM 774 N N . GLN A 1 97 ? 11.216 0.116 11.662 1.00 97.62 97 GLN A N 1
ATOM 775 C CA . GLN A 1 97 ? 12.529 -0.520 11.689 1.00 97.62 97 GLN A CA 1
ATOM 776 C C . GLN A 1 97 ? 12.561 -1.688 10.701 1.00 97.62 97 GLN A C 1
ATOM 778 O O . GLN A 1 97 ? 11.542 -2.340 10.489 1.00 97.62 97 GLN A O 1
ATOM 783 N N . GLY A 1 98 ? 13.729 -1.982 10.124 1.00 97.69 98 GLY A N 1
ATOM 784 C CA . GLY A 1 98 ? 13.862 -3.080 9.164 1.00 97.69 98 GLY A CA 1
ATOM 785 C C . GLY A 1 98 ? 12.949 -2.867 7.954 1.00 97.69 98 GLY A C 1
ATOM 786 O O . GLY A 1 98 ? 13.012 -1.809 7.328 1.00 97.69 98 GLY A O 1
ATOM 787 N N . ASP A 1 99 ? 12.094 -3.841 7.657 1.00 98.06 99 ASP A N 1
ATOM 788 C CA . ASP A 1 99 ? 11.094 -3.791 6.580 1.00 98.06 99 ASP A CA 1
ATOM 789 C C . ASP A 1 99 ? 9.745 -3.171 7.007 1.00 98.06 99 ASP A C 1
ATOM 791 O O . ASP A 1 99 ? 8.880 -2.924 6.162 1.00 98.06 99 ASP A O 1
ATOM 795 N N . LEU A 1 100 ? 9.557 -2.897 8.303 1.00 98.81 100 LEU A N 1
ATOM 796 C CA . LEU A 1 100 ? 8.279 -2.491 8.879 1.00 98.81 100 LEU A CA 1
ATOM 797 C C . LEU A 1 100 ? 8.038 -0.986 8.727 1.00 98.81 100 LEU A C 1
ATOM 799 O O . LEU A 1 100 ? 8.869 -0.149 9.099 1.00 98.81 100 LEU A O 1
ATOM 803 N N . HIS A 1 101 ? 6.843 -0.652 8.252 1.00 98.88 101 HIS A N 1
ATOM 804 C CA . HIS A 1 101 ? 6.335 0.707 8.104 1.00 98.88 101 HIS A CA 1
ATOM 805 C C . HIS A 1 101 ? 4.980 0.841 8.797 1.00 98.88 101 HIS A C 1
ATOM 807 O O . HIS A 1 101 ? 4.269 -0.148 8.988 1.00 98.88 101 HIS A O 1
ATOM 813 N N . SER A 1 102 ? 4.619 2.067 9.169 1.00 98.75 102 SER A N 1
ATOM 814 C CA . SER A 1 102 ? 3.339 2.394 9.789 1.00 98.75 102 SER A CA 1
ATOM 815 C C . SER A 1 102 ? 2.623 3.527 9.059 1.00 98.75 102 SER A C 1
ATOM 817 O O . SER A 1 102 ? 3.253 4.398 8.461 1.00 98.75 102 SER A O 1
ATOM 819 N N . VAL A 1 103 ? 1.293 3.520 9.141 1.00 98.69 103 VAL A N 1
ATOM 820 C CA . VAL A 1 103 ? 0.408 4.630 8.785 1.00 98.69 103 VAL A CA 1
ATOM 821 C C . VAL A 1 103 ? -0.469 4.944 9.993 1.00 98.69 103 VAL A C 1
ATOM 823 O O . VAL A 1 103 ? -1.156 4.060 10.512 1.00 98.69 103 VAL A O 1
ATOM 826 N N . THR A 1 104 ? -0.448 6.199 10.438 1.00 98.19 104 THR A N 1
ATOM 827 C CA . THR A 1 104 ? -1.211 6.687 11.596 1.00 98.19 104 THR A CA 1
ATOM 828 C C . THR A 1 104 ? -2.062 7.909 11.241 1.00 98.19 104 THR A C 1
ATOM 830 O O . THR A 1 104 ? -1.710 8.668 10.333 1.00 98.19 104 THR A O 1
ATOM 833 N N . PRO A 1 105 ? -3.191 8.135 11.932 1.00 97.56 105 PRO A N 1
ATOM 834 C CA . PRO A 1 105 ? -4.008 9.328 11.745 1.00 97.56 105 PRO A CA 1
ATOM 835 C C . PRO A 1 105 ? -3.458 10.526 12.529 1.00 97.56 105 PRO A C 1
ATOM 837 O O . PRO A 1 105 ? -3.300 10.475 13.748 1.00 97.56 105 PRO A O 1
ATOM 840 N N . GLY A 1 106 ? -3.237 11.640 11.836 1.00 96.38 106 GLY A N 1
ATOM 841 C CA . GLY A 1 106 ? -2.997 12.950 12.435 1.00 96.38 106 GLY A CA 1
ATOM 842 C C . GLY A 1 106 ? -4.286 13.760 12.619 1.00 96.38 106 GLY A C 1
ATOM 843 O O . GLY A 1 106 ? -5.375 13.370 12.194 1.00 96.38 106 GLY A O 1
ATOM 844 N N . LYS A 1 107 ? -4.164 14.960 13.202 1.00 95.69 107 LYS A N 1
ATOM 845 C CA . LYS A 1 107 ? -5.300 15.868 13.494 1.00 95.69 107 LYS A CA 1
ATOM 846 C C . LYS A 1 107 ? -6.159 16.197 12.276 1.00 95.69 107 LYS A C 1
ATOM 848 O O . LYS A 1 107 ? -7.360 16.420 12.408 1.00 95.69 107 LYS A O 1
ATOM 853 N N . ALA A 1 108 ? -5.542 16.256 11.099 1.00 96.25 108 ALA A N 1
ATOM 854 C CA . ALA A 1 108 ? -6.209 16.628 9.859 1.00 96.25 108 ALA A CA 1
ATOM 855 C C . ALA A 1 108 ? -6.950 15.463 9.180 1.00 96.25 108 ALA A C 1
ATOM 857 O O . ALA A 1 108 ? -7.663 15.713 8.202 1.00 96.25 108 ALA A O 1
ATOM 858 N N . PHE A 1 109 ? -6.807 14.223 9.670 1.00 97.56 109 PHE A N 1
ATOM 859 C CA . PHE A 1 109 ? -7.443 13.056 9.066 1.00 97.56 109 PHE A CA 1
ATOM 860 C C . PHE A 1 109 ? -8.963 13.222 9.050 1.00 97.56 109 PHE A C 1
ATOM 862 O O . PHE A 1 109 ? -9.583 13.522 10.069 1.00 97.56 109 PHE A O 1
ATOM 869 N N . LYS A 1 110 ? -9.586 13.047 7.883 1.00 96.19 110 LYS A N 1
ATOM 870 C CA . LYS A 1 110 ? -11.033 13.266 7.704 1.00 96.19 110 LYS A CA 1
ATOM 871 C C . LYS A 1 110 ? -11.886 12.031 7.983 1.00 96.19 110 LYS A C 1
ATOM 873 O O . LYS A 1 110 ? -13.110 12.127 7.945 1.00 96.19 110 LYS A O 1
ATOM 878 N N . GLY A 1 111 ? -11.250 10.919 8.339 1.00 95.88 111 GLY A N 1
ATOM 879 C CA . GLY A 1 111 ? -11.907 9.631 8.482 1.00 95.88 111 GLY A CA 1
ATOM 880 C C . GLY A 1 111 ? -11.944 8.853 7.167 1.00 95.88 111 GLY A C 1
ATOM 881 O O . GLY A 1 111 ? -11.558 9.364 6.118 1.00 95.88 111 GLY A O 1
ATOM 882 N N . LEU A 1 112 ? -12.397 7.605 7.256 1.00 97.50 112 LEU A N 1
ATOM 883 C CA . LEU A 1 112 ? -12.669 6.722 6.125 1.00 97.50 112 LEU A CA 1
ATOM 884 C C . LEU A 1 112 ? -13.931 5.909 6.434 1.00 97.50 112 LEU A C 1
ATOM 886 O O . LEU A 1 112 ? -13.895 4.970 7.236 1.00 97.50 112 LEU A O 1
ATOM 890 N N . LYS A 1 113 ? -15.056 6.297 5.840 1.00 97.75 113 LYS A N 1
ATOM 891 C CA . LYS A 1 113 ? -16.371 5.666 6.033 1.00 97.75 113 LYS A CA 1
ATOM 892 C C . LYS A 1 113 ? -16.516 4.392 5.186 1.00 97.75 113 LYS A C 1
ATOM 894 O O . LYS A 1 113 ? -15.752 4.204 4.238 1.00 97.75 113 LYS A O 1
ATOM 899 N N . PRO A 1 114 ? -17.505 3.529 5.485 1.00 98.44 114 PRO A N 1
ATOM 900 C CA . PRO A 1 114 ? -17.896 2.436 4.602 1.00 98.44 114 PRO A CA 1
ATOM 901 C C . PRO A 1 114 ? -18.129 2.906 3.164 1.00 98.44 114 PRO A C 1
ATOM 903 O O . PRO A 1 114 ? -18.802 3.909 2.928 1.00 98.44 114 PRO A O 1
ATOM 906 N N . GLY A 1 115 ? -17.568 2.175 2.208 1.00 98.38 115 GLY A N 1
ATOM 907 C CA . GLY A 1 115 ? -17.613 2.475 0.778 1.00 98.38 115 GLY A CA 1
ATOM 908 C C . GLY A 1 115 ? -16.588 3.509 0.302 1.00 98.38 115 GLY A C 1
ATOM 909 O O . GLY A 1 115 ? -16.426 3.670 -0.907 1.00 98.38 115 GLY A O 1
ATOM 910 N N . GLU A 1 116 ? -15.879 4.197 1.201 1.00 98.56 116 GLU A N 1
ATOM 911 C CA . GLU A 1 116 ? -14.842 5.156 0.817 1.00 98.56 116 GLU A CA 1
ATOM 912 C C . GLU A 1 116 ? -13.495 4.467 0.553 1.00 98.56 116 GLU A C 1
ATOM 914 O O . GLU A 1 116 ? -13.165 3.410 1.101 1.00 98.56 116 GLU A O 1
ATOM 919 N N . GLN A 1 117 ? -12.685 5.112 -0.286 1.00 98.44 117 GLN A N 1
ATOM 920 C CA . GLN A 1 117 ? -11.329 4.689 -0.612 1.00 98.44 117 GLN A CA 1
ATOM 921 C C . GLN A 1 117 ? -10.360 5.843 -0.384 1.00 98.44 117 GLN A C 1
ATOM 923 O O . GLN A 1 117 ? -10.642 6.987 -0.745 1.00 98.44 117 GLN A O 1
ATOM 928 N N . LEU A 1 118 ? -9.181 5.518 0.133 1.00 97.31 118 LEU A N 1
ATOM 929 C CA . LEU A 1 118 ? -8.073 6.447 0.277 1.00 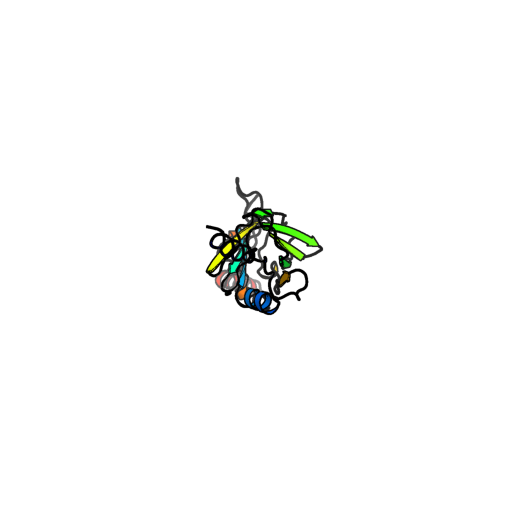97.31 118 LEU A CA 1
ATOM 930 C C . LEU A 1 118 ? -6.813 5.907 -0.405 1.00 97.31 118 LEU A C 1
ATOM 932 O O . LEU A 1 118 ? -6.581 4.700 -0.451 1.00 97.31 118 LEU A O 1
ATOM 936 N N . ARG A 1 119 ? -6.011 6.819 -0.958 1.00 98.38 119 ARG A N 1
ATOM 937 C CA . ARG A 1 119 ? -4.771 6.523 -1.677 1.00 98.38 119 ARG A CA 1
ATOM 938 C C . ARG A 1 119 ? -3.652 7.398 -1.133 1.00 98.38 119 ARG A C 1
ATOM 940 O O . ARG A 1 119 ? -3.828 8.604 -1.028 1.00 98.38 119 ARG A O 1
ATOM 947 N N . LEU A 1 120 ? -2.523 6.792 -0.794 1.00 98.44 120 LEU A N 1
ATOM 948 C CA . LEU A 1 120 ? -1.302 7.487 -0.388 1.00 98.44 120 LEU A CA 1
ATOM 949 C C . LEU A 1 120 ? -0.235 7.212 -1.434 1.00 98.44 120 LEU A C 1
ATOM 951 O O . LEU A 1 120 ? 0.099 6.050 -1.641 1.00 98.44 120 LEU A O 1
ATOM 955 N N . THR A 1 121 ? 0.303 8.252 -2.070 1.00 98.19 121 THR A N 1
ATOM 956 C CA . THR A 1 121 ? 1.376 8.111 -3.066 1.00 98.19 121 THR A CA 1
ATOM 957 C C . THR A 1 121 ? 2.710 8.519 -2.454 1.00 98.19 121 THR A C 1
ATOM 959 O O . THR A 1 121 ? 2.873 9.662 -2.046 1.00 98.19 121 THR A O 1
ATOM 962 N N . PHE A 1 122 ? 3.693 7.630 -2.399 1.00 97.94 122 PHE A N 1
ATOM 963 C CA . PHE A 1 122 ? 4.990 7.894 -1.762 1.00 97.94 122 PHE A CA 1
ATOM 964 C C . PHE A 1 122 ? 6.142 7.307 -2.580 1.00 97.94 122 PHE A C 1
ATOM 966 O O . PHE A 1 122 ? 5.921 6.662 -3.607 1.00 97.94 122 PHE A O 1
ATOM 973 N N . SER A 1 123 ? 7.375 7.584 -2.153 1.00 98.38 123 SER A N 1
ATOM 974 C CA . SER A 1 123 ? 8.581 7.146 -2.861 1.00 98.38 123 SER A CA 1
ATOM 975 C C . SER A 1 123 ? 9.272 6.011 -2.101 1.00 98.38 123 SER A C 1
ATOM 977 O O . SER A 1 123 ? 9.531 6.170 -0.908 1.00 98.38 123 SER A O 1
ATOM 979 N N . PRO A 1 124 ? 9.613 4.888 -2.748 1.00 98.12 124 PRO A N 1
ATOM 980 C CA . PRO A 1 124 ? 10.517 3.894 -2.187 1.00 98.12 124 PRO A CA 1
ATOM 981 C C . PRO A 1 124 ? 11.979 4.356 -2.317 1.00 98.12 124 PRO A C 1
ATOM 983 O O . PRO A 1 124 ? 12.322 5.174 -3.171 1.00 98.12 124 PRO A O 1
ATOM 986 N N . SER A 1 125 ? 12.874 3.774 -1.519 1.00 97.12 125 SER A N 1
ATOM 987 C CA . SER A 1 125 ? 14.317 4.048 -1.565 1.00 97.12 125 SER A CA 1
ATOM 988 C C . SER A 1 125 ? 15.008 3.544 -2.839 1.00 97.12 125 SER A C 1
ATOM 990 O O . SER A 1 125 ? 16.158 3.893 -3.099 1.00 97.12 125 SER A O 1
ATOM 992 N N . SER A 1 126 ? 14.334 2.698 -3.623 1.00 96.50 126 SER A N 1
ATOM 993 C CA . SER A 1 126 ? 14.793 2.184 -4.915 1.00 96.50 126 SER A CA 1
ATOM 994 C C . SER A 1 126 ? 13.602 1.706 -5.752 1.00 96.50 126 SER A C 1
ATOM 996 O O . SER A 1 126 ? 12.481 1.650 -5.253 1.00 96.50 126 SER A O 1
ATOM 998 N N . SER A 1 127 ? 13.837 1.336 -7.011 1.00 97.00 127 SER A N 1
ATOM 999 C CA . SER A 1 127 ? 12.804 0.798 -7.902 1.00 97.00 127 SER A CA 1
ATOM 1000 C C . SER A 1 127 ? 12.129 -0.454 -7.327 1.00 97.00 127 SER A C 1
ATOM 1002 O O . SER A 1 127 ? 12.801 -1.321 -6.764 1.00 97.00 127 SER A O 1
ATOM 1004 N N . MET A 1 128 ? 10.823 -0.565 -7.551 1.00 97.69 128 MET A N 1
ATOM 1005 C CA . MET A 1 128 ? 9.952 -1.678 -7.178 1.00 97.69 128 MET A CA 1
ATOM 1006 C C . MET A 1 128 ? 9.489 -2.358 -8.471 1.00 97.69 128 MET A C 1
ATOM 1008 O O . MET A 1 128 ? 8.588 -1.861 -9.142 1.00 97.69 128 MET A O 1
ATOM 1012 N N . VAL A 1 129 ? 10.152 -3.438 -8.879 1.00 9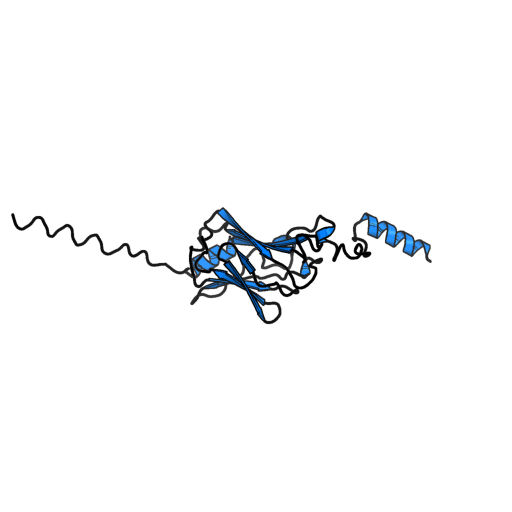6.19 129 VAL A N 1
ATOM 1013 C CA . VAL A 1 129 ? 9.928 -4.093 -10.190 1.00 96.19 129 VAL A CA 1
ATOM 1014 C C . VAL A 1 129 ? 9.407 -5.519 -10.056 1.00 96.19 129 VAL A C 1
ATOM 1016 O O . VAL A 1 129 ? 8.993 -6.124 -11.042 1.00 96.19 129 VAL A O 1
ATOM 1019 N N . SER A 1 130 ? 9.396 -6.057 -8.835 1.00 95.62 130 SER A N 1
ATOM 1020 C CA . SER A 1 130 ? 8.883 -7.389 -8.524 1.00 95.62 130 SER A CA 1
ATOM 1021 C C . SER A 1 130 ? 7.646 -7.290 -7.640 1.00 95.62 130 SER A C 1
ATOM 1023 O O . SER A 1 130 ? 7.521 -6.387 -6.814 1.00 95.62 130 SER A O 1
ATOM 1025 N N . TYR A 1 131 ? 6.723 -8.241 -7.779 1.00 97.31 131 TYR A N 1
ATOM 1026 C CA . TYR A 1 131 ? 5.583 -8.351 -6.861 1.00 97.31 131 TYR A CA 1
ATOM 1027 C C . TYR A 1 131 ? 6.047 -8.581 -5.415 1.00 97.31 131 TYR A C 1
ATOM 1029 O O . TYR A 1 131 ? 5.507 -7.979 -4.494 1.00 97.31 131 TYR A O 1
ATOM 1037 N N . SER A 1 132 ? 7.114 -9.367 -5.243 1.00 96.56 132 SER A N 1
ATOM 1038 C CA . SER A 1 132 ? 7.737 -9.682 -3.953 1.00 96.56 132 SER A CA 1
ATOM 1039 C C . SER A 1 132 ? 8.524 -8.531 -3.320 1.00 96.56 132 SER A C 1
ATOM 1041 O O . SER A 1 132 ? 9.084 -8.712 -2.243 1.00 96.56 132 SER A O 1
ATOM 1043 N N . ASP A 1 133 ? 8.620 -7.365 -3.972 1.00 97.69 133 ASP A N 1
ATOM 1044 C CA . ASP A 1 133 ? 9.124 -6.168 -3.289 1.00 97.69 133 ASP A CA 1
ATOM 1045 C C . ASP A 1 133 ? 8.122 -5.695 -2.205 1.00 97.69 133 ASP A C 1
ATOM 1047 O O . ASP A 1 133 ? 8.518 -5.059 -1.221 1.00 97.69 133 ASP A O 1
ATOM 1051 N N . TRP A 1 134 ? 6.837 -6.043 -2.361 1.00 98.25 134 TRP A N 1
ATOM 1052 C CA . TRP A 1 134 ? 5.800 -5.956 -1.331 1.00 98.25 134 TRP A CA 1
ATOM 1053 C C . TRP A 1 134 ? 5.720 -7.262 -0.552 1.00 98.25 134 TRP A C 1
ATOM 1055 O O . TRP A 1 134 ? 5.985 -8.328 -1.100 1.00 98.25 134 TRP A O 1
ATOM 1065 N N . MET A 1 135 ? 5.312 -7.196 0.712 1.00 98.44 135 MET A N 1
ATOM 1066 C CA . MET A 1 135 ? 5.197 -8.380 1.561 1.00 98.44 135 MET A CA 1
ATOM 1067 C C . MET A 1 135 ? 3.764 -8.539 2.090 1.00 98.44 135 MET A C 1
ATOM 1069 O O . MET A 1 135 ? 3.082 -7.537 2.326 1.00 98.44 135 MET A O 1
ATOM 1073 N N . PRO A 1 136 ? 3.287 -9.786 2.249 1.00 98.69 136 PRO A N 1
ATOM 1074 C CA . PRO A 1 136 ? 1.923 -10.064 2.685 1.00 98.69 136 PRO A CA 1
ATOM 1075 C C . PRO A 1 136 ? 1.720 -9.774 4.180 1.00 98.69 136 PRO A C 1
ATOM 1077 O O . PRO A 1 136 ? 2.656 -9.434 4.905 1.00 98.69 136 PRO A O 1
ATOM 1080 N N . ARG A 1 137 ? 0.487 -9.984 4.653 1.00 98.75 137 ARG A N 1
ATOM 1081 C CA . ARG A 1 137 ? 0.085 -9.953 6.074 1.00 98.75 137 ARG A CA 1
ATOM 1082 C C . ARG A 1 137 ? 0.259 -8.594 6.748 1.00 98.75 137 ARG A C 1
ATOM 1084 O O . ARG A 1 137 ? 0.662 -8.502 7.907 1.00 98.75 137 ARG A O 1
ATOM 1091 N N . ALA A 1 138 ? -0.096 -7.533 6.032 1.00 98.88 138 ALA A N 1
ATOM 1092 C CA . ALA A 1 138 ? -0.282 -6.227 6.645 1.00 98.88 138 ALA A CA 1
ATOM 1093 C C . ALA A 1 138 ? -1.399 -6.297 7.700 1.00 98.88 138 ALA A C 1
ATOM 1095 O O . ALA A 1 138 ? -2.377 -7.033 7.544 1.00 98.88 138 ALA A O 1
ATOM 1096 N N . PHE A 1 139 ? -1.271 -5.529 8.777 1.00 98.88 139 PHE A N 1
ATOM 1097 C CA . PHE A 1 139 ? -2.162 -5.629 9.931 1.00 98.88 139 PHE A CA 1
ATOM 1098 C C . PHE A 1 139 ? -2.485 -4.263 10.522 1.00 98.88 139 PHE A C 1
ATOM 1100 O O . PHE A 1 139 ? -1.764 -3.289 10.321 1.00 98.88 139 PHE A O 1
ATOM 1107 N N . ILE A 1 140 ? -3.581 -4.185 11.265 1.00 98.75 140 ILE A N 1
ATOM 1108 C CA . ILE A 1 140 ? -4.013 -2.985 11.974 1.00 98.75 140 ILE A CA 1
ATOM 1109 C C . ILE A 1 140 ? -4.088 -3.263 13.473 1.00 98.75 140 ILE A C 1
ATOM 1111 O O . ILE A 1 140 ? -4.494 -4.337 13.915 1.00 98.75 140 ILE A O 1
ATOM 1115 N N . THR A 1 141 ? -3.682 -2.283 14.271 1.00 98.06 141 THR A N 1
ATOM 1116 C CA . THR A 1 141 ? -3.784 -2.316 15.730 1.00 98.06 141 THR A CA 1
ATOM 1117 C C . THR A 1 141 ? -4.631 -1.155 16.222 1.00 98.06 141 THR A C 1
ATOM 1119 O O . THR A 1 141 ? -4.831 -0.160 15.529 1.00 98.06 141 THR A O 1
ATOM 1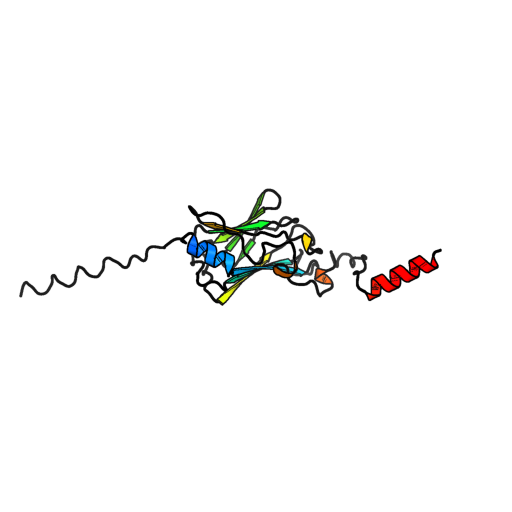122 N N . THR A 1 142 ? -5.149 -1.275 17.439 1.00 96.12 142 THR A N 1
ATOM 1123 C CA . THR A 1 142 ? -5.723 -0.167 18.207 1.00 96.12 142 THR A CA 1
ATOM 1124 C C . THR A 1 142 ? -5.376 -0.391 19.675 1.00 96.12 142 THR A C 1
ATOM 1126 O O . THR A 1 142 ? -5.312 -1.535 20.129 1.00 96.12 142 THR A O 1
ATOM 1129 N N . LYS A 1 143 ? -5.116 0.682 20.431 1.00 91.25 143 LYS A N 1
ATOM 1130 C CA . LYS A 1 143 ? -4.728 0.594 21.850 1.00 91.25 143 LYS A CA 1
ATOM 1131 C C . LYS A 1 143 ? -5.684 -0.305 22.651 1.00 91.25 143 LYS A C 1
ATOM 1133 O O . LYS A 1 143 ? -6.875 -0.025 22.725 1.00 91.25 143 LYS A O 1
ATOM 1138 N N . GLY A 1 144 ? -5.133 -1.334 23.298 1.00 93.25 144 GLY A N 1
ATOM 1139 C CA . GLY A 1 144 ? -5.880 -2.266 24.153 1.00 93.25 144 GLY A CA 1
ATOM 1140 C C . GLY A 1 144 ? -6.555 -3.431 23.421 1.00 93.25 144 GLY A C 1
ATOM 1141 O O . GLY A 1 144 ? -7.150 -4.274 24.086 1.00 93.25 144 GLY A O 1
ATOM 1142 N N . LEU A 1 145 ? -6.446 -3.506 22.090 1.00 97.00 145 LEU A N 1
ATOM 1143 C CA . LEU A 1 145 ? -6.972 -4.602 21.273 1.00 97.00 145 LEU A CA 1
ATOM 1144 C C . LEU A 1 145 ? -5.843 -5.472 20.713 1.00 97.00 145 LEU A C 1
ATOM 1146 O O . LEU A 1 145 ? -4.683 -5.055 20.646 1.00 97.00 145 LEU A O 1
ATOM 1150 N N . LYS A 1 146 ? -6.191 -6.685 20.285 1.00 98.12 146 LYS A N 1
ATOM 1151 C CA . LYS A 1 146 ? -5.285 -7.565 19.541 1.00 98.12 146 LYS A CA 1
ATOM 1152 C C . LYS A 1 146 ? -5.152 -7.074 18.091 1.00 98.12 146 LYS A C 1
ATOM 1154 O O . LYS A 1 146 ? -6.157 -6.624 17.538 1.00 98.12 146 LYS A O 1
ATOM 1159 N N . PRO A 1 147 ? -3.954 -7.164 17.481 1.00 98.62 147 PRO A N 1
ATOM 1160 C CA . PRO A 1 147 ? -3.766 -6.893 16.058 1.00 98.62 147 PRO A CA 1
ATOM 1161 C C . PRO A 1 147 ? -4.647 -7.781 15.177 1.00 98.62 147 PRO A C 1
ATOM 1163 O O . PRO A 1 147 ? -4.825 -8.957 15.484 1.00 98.62 147 PRO A O 1
ATOM 1166 N N . GLU A 1 148 ? -5.125 -7.231 14.065 1.00 98.81 148 GLU A N 1
ATOM 1167 C CA . GLU A 1 148 ? -5.915 -7.948 13.060 1.00 98.81 148 GLU A CA 1
ATOM 1168 C C . GLU A 1 148 ? -5.253 -7.805 11.684 1.00 98.81 148 GLU A C 1
ATOM 1170 O O . GLU A 1 148 ? -4.880 -6.701 11.280 1.00 98.81 148 GLU A O 1
ATOM 1175 N N . ILE A 1 149 ? -5.083 -8.915 10.963 1.00 98.94 149 ILE A N 1
ATOM 1176 C CA . ILE A 1 149 ? -4.470 -8.935 9.624 1.00 98.94 149 ILE A CA 1
ATOM 1177 C C . ILE A 1 149 ? -5.532 -8.570 8.580 1.00 98.94 149 ILE A C 1
ATOM 1179 O O . ILE A 1 149 ? -6.654 -9.075 8.633 1.00 98.94 149 ILE A O 1
ATOM 1183 N N . PHE A 1 150 ? -5.186 -7.730 7.599 1.00 98.94 150 PHE A N 1
ATOM 1184 C CA . PHE A 1 150 ? -6.072 -7.469 6.462 1.00 98.94 150 PHE A CA 1
ATOM 1185 C C . PHE A 1 150 ? -6.248 -8.746 5.641 1.00 98.94 150 PHE A C 1
ATOM 1187 O O . PHE A 1 150 ? -5.282 -9.250 5.057 1.00 98.94 150 PHE A O 1
ATOM 1194 N N . ALA A 1 151 ? -7.476 -9.260 5.561 1.00 98.81 151 ALA A N 1
ATOM 1195 C CA . ALA A 1 151 ? -7.735 -10.606 5.041 1.00 98.81 151 ALA A CA 1
ATOM 1196 C C . ALA A 1 151 ? -7.344 -10.787 3.563 1.00 98.81 151 ALA A C 1
ATOM 1198 O O . ALA A 1 151 ? -7.044 -11.900 3.128 1.00 98.81 151 ALA A O 1
ATOM 1199 N N . ASN A 1 152 ? -7.324 -9.711 2.768 1.00 98.88 152 ASN A N 1
ATOM 1200 C CA . ASN A 1 152 ? -6.877 -9.780 1.375 1.00 98.88 152 ASN A CA 1
ATOM 1201 C C . ASN A 1 152 ? -5.346 -9.888 1.235 1.00 98.88 152 ASN A C 1
ATOM 1203 O O . ASN A 1 152 ? -4.870 -10.280 0.173 1.00 98.88 152 ASN A O 1
ATOM 1207 N N . THR A 1 153 ? -4.593 -9.574 2.292 1.00 98.81 153 THR A N 1
ATOM 1208 C CA . THR A 1 153 ? -3.124 -9.644 2.322 1.00 98.81 153 THR A CA 1
ATOM 1209 C C . THR A 1 153 ? -2.601 -10.908 3.005 1.00 98.81 153 THR A C 1
ATOM 1211 O O . THR A 1 153 ? -1.412 -11.191 2.904 1.00 98.81 153 THR A O 1
ATOM 1214 N N . ASP A 1 154 ? -3.451 -11.684 3.691 1.00 98.75 154 ASP A N 1
ATOM 1215 C CA . ASP A 1 154 ? -3.061 -12.956 4.315 1.00 98.75 154 ASP A CA 1
ATOM 1216 C C . ASP A 1 154 ? -3.003 -14.092 3.288 1.00 98.75 154 ASP A C 1
ATOM 1218 O O . ASP A 1 154 ? -3.876 -14.957 3.192 1.00 98.75 154 ASP A O 1
ATOM 1222 N N . THR A 1 155 ? -2.008 -14.017 2.412 1.00 98.62 155 THR A N 1
ATOM 1223 C CA . THR A 1 155 ? -1.813 -14.966 1.322 1.00 98.62 155 THR A CA 1
ATOM 1224 C C . THR A 1 155 ? -0.410 -14.836 0.736 1.00 98.62 155 THR A C 1
ATOM 1226 O O . THR A 1 155 ? 0.218 -13.792 0.854 1.00 98.62 155 THR A O 1
ATOM 1229 N N . GLU A 1 156 ? 0.065 -15.881 0.063 1.00 98.06 156 GLU A N 1
ATOM 1230 C CA . GLU A 1 156 ? 1.258 -15.811 -0.795 1.00 98.06 156 GLU A CA 1
ATOM 1231 C C . GLU A 1 156 ? 0.902 -15.469 -2.258 1.00 98.06 156 GLU A C 1
ATOM 1233 O O . GLU A 1 156 ? 1.779 -15.349 -3.110 1.00 98.06 156 GLU A O 1
ATOM 1238 N N . ASP A 1 157 ? -0.388 -15.305 -2.575 1.00 98.31 157 ASP A N 1
ATOM 1239 C CA . ASP A 1 157 ? -0.839 -14.829 -3.881 1.00 98.31 157 ASP A CA 1
ATOM 1240 C C . ASP A 1 157 ? -0.811 -13.295 -3.934 1.00 98.31 157 ASP A C 1
ATOM 1242 O O . ASP A 1 157 ? -1.758 -12.606 -3.539 1.00 98.31 157 ASP A O 1
ATOM 1246 N N . PHE A 1 158 ? 0.285 -12.753 -4.463 1.00 98.12 158 PHE A N 1
ATOM 1247 C CA . PHE A 1 158 ? 0.495 -11.310 -4.602 1.00 98.12 158 PHE A CA 1
ATOM 1248 C C . PHE A 1 158 ? -0.602 -10.604 -5.402 1.00 98.12 158 PHE A C 1
ATOM 1250 O O . PHE A 1 158 ? -0.856 -9.427 -5.156 1.00 98.12 158 PHE A O 1
ATOM 1257 N N . SER A 1 159 ? -1.307 -11.292 -6.308 1.00 97.88 159 SER A N 1
ATOM 1258 C CA . SER A 1 159 ? -2.375 -10.666 -7.101 1.00 97.88 159 SER A CA 1
ATOM 1259 C C . SER A 1 159 ? -3.564 -10.200 -6.249 1.00 97.88 159 SER A C 1
ATOM 1261 O O . SER A 1 159 ? -4.344 -9.346 -6.673 1.00 97.88 159 SER A O 1
ATOM 1263 N N . ARG A 1 160 ? -3.687 -10.705 -5.012 1.00 98.44 160 ARG A N 1
ATOM 1264 C CA . ARG A 1 160 ? -4.743 -10.310 -4.070 1.00 98.44 160 ARG A CA 1
ATOM 1265 C C . ARG A 1 160 ? -4.498 -8.955 -3.405 1.00 98.44 160 ARG A C 1
ATOM 1267 O O . ARG A 1 160 ? -5.449 -8.348 -2.901 1.00 98.44 160 ARG A O 1
ATOM 1274 N N . PHE A 1 161 ? -3.255 -8.472 -3.392 1.00 98.75 161 PHE A N 1
ATOM 1275 C CA . PHE A 1 161 ? -2.884 -7.238 -2.692 1.00 98.75 161 PHE A CA 1
ATOM 1276 C C . PHE A 1 161 ? -1.879 -6.344 -3.430 1.00 98.75 161 PHE A C 1
ATOM 1278 O O . PHE A 1 161 ? -1.595 -5.249 -2.954 1.00 98.75 161 PHE A O 1
ATOM 1285 N N . VAL A 1 162 ? -1.376 -6.744 -4.596 1.00 98.75 162 VAL A N 1
ATOM 1286 C CA . VAL A 1 162 ? -0.518 -5.920 -5.454 1.00 98.75 162 VAL A CA 1
ATOM 1287 C C . VAL A 1 162 ? -1.195 -5.743 -6.810 1.00 98.75 162 VAL A C 1
ATOM 1289 O O . VAL A 1 162 ? -1.517 -6.716 -7.488 1.00 98.75 162 VAL A O 1
ATOM 1292 N N . GLU A 1 163 ? -1.420 -4.492 -7.207 1.00 98.62 163 GLU A N 1
ATOM 1293 C CA . GLU A 1 163 ? -1.980 -4.157 -8.518 1.00 98.62 163 GLU A CA 1
ATOM 1294 C C . GLU A 1 163 ? -1.030 -4.590 -9.653 1.00 98.62 163 GLU A C 1
ATOM 1296 O O . GLU A 1 163 ? 0.194 -4.502 -9.507 1.00 98.62 163 GLU A O 1
ATOM 1301 N N . PRO A 1 164 ? -1.560 -5.043 -10.803 1.00 98.00 164 PRO A N 1
ATOM 1302 C CA . PRO A 1 164 ? -0.756 -5.663 -11.844 1.00 98.00 164 PRO A CA 1
ATOM 1303 C C . PRO A 1 164 ? 0.199 -4.679 -12.528 1.00 98.00 164 PRO A C 1
ATOM 1305 O O . PRO A 1 164 ? -0.136 -3.525 -12.820 1.00 98.00 164 PRO A O 1
ATOM 1308 N N . TYR A 1 165 ? 1.392 -5.171 -12.860 1.00 97.12 165 TYR A N 1
ATOM 1309 C CA . TYR A 1 165 ? 2.389 -4.418 -13.619 1.00 97.12 165 TYR A CA 1
ATOM 1310 C C . TYR A 1 165 ? 2.141 -4.631 -15.112 1.00 97.12 165 TYR A C 1
ATOM 1312 O O . TYR A 1 165 ? 2.359 -5.714 -15.651 1.00 97.12 165 TYR A O 1
ATOM 1320 N N . THR A 1 166 ? 1.642 -3.592 -15.772 1.00 95.75 166 THR A N 1
ATOM 1321 C CA . THR A 1 166 ? 1.163 -3.644 -17.163 1.00 95.75 166 THR A CA 1
ATOM 1322 C C . THR A 1 166 ? 1.888 -2.667 -18.079 1.00 95.75 166 THR A C 1
ATOM 1324 O O . THR A 1 166 ? 1.743 -2.758 -19.297 1.00 95.75 166 THR A O 1
ATOM 1327 N N . ARG A 1 167 ? 2.678 -1.744 -17.518 1.00 95.31 167 ARG A N 1
ATOM 1328 C CA . ARG A 1 167 ? 3.380 -0.699 -18.269 1.00 95.31 167 ARG A CA 1
ATOM 1329 C C . ARG A 1 167 ? 4.899 -0.782 -18.076 1.00 95.31 167 ARG A C 1
ATOM 1331 O O . ARG A 1 167 ? 5.340 -1.200 -17.001 1.00 95.31 167 ARG A O 1
ATOM 1338 N N . PRO A 1 168 ? 5.711 -0.378 -19.073 1.00 94.25 168 PRO A N 1
ATOM 1339 C CA . PRO A 1 168 ? 7.171 -0.436 -18.984 1.00 94.25 168 PRO A CA 1
ATOM 1340 C C . PRO A 1 168 ? 7.737 0.251 -17.740 1.00 94.25 168 PRO A C 1
ATOM 1342 O O . PRO A 1 168 ? 8.596 -0.313 -17.071 1.00 94.25 168 PRO A O 1
ATOM 1345 N N . GLU A 1 169 ? 7.194 1.407 -17.359 1.00 96.44 169 GLU A N 1
ATOM 1346 C CA . GLU A 1 169 ? 7.631 2.152 -16.179 1.00 96.44 169 GLU A CA 1
ATOM 1347 C C . GLU A 1 169 ? 7.362 1.427 -14.852 1.00 96.44 169 GLU A C 1
ATOM 1349 O O . GLU A 1 169 ? 7.922 1.808 -13.832 1.00 96.44 169 GLU A O 1
ATOM 1354 N N . GLN A 1 170 ? 6.526 0.386 -14.832 1.00 97.56 170 GLN A N 1
ATOM 1355 C CA . GLN A 1 170 ? 6.331 -0.480 -13.663 1.00 97.56 170 GLN A CA 1
ATOM 1356 C C . GLN A 1 170 ? 7.278 -1.689 -13.693 1.00 97.56 170 GLN A C 1
ATOM 1358 O O . GLN A 1 170 ? 7.683 -2.187 -12.648 1.00 97.56 170 GLN A O 1
ATOM 1363 N N . LEU A 1 171 ? 7.633 -2.155 -14.893 1.00 95.94 171 LEU A N 1
ATOM 1364 C CA . LEU A 1 171 ? 8.399 -3.383 -15.126 1.00 95.94 171 LEU A CA 1
ATOM 1365 C C . LEU A 1 171 ? 9.917 -3.153 -15.195 1.00 95.94 171 LEU A C 1
ATOM 1367 O O . LEU A 1 171 ? 10.686 -4.100 -15.062 1.00 95.94 171 LEU A O 1
ATOM 1371 N N . GLN A 1 172 ? 10.353 -1.914 -15.417 1.00 96.12 172 GLN A N 1
ATOM 1372 C CA . GLN A 1 172 ? 11.759 -1.532 -15.559 1.00 96.12 172 GLN A CA 1
ATOM 1373 C C . GLN A 1 172 ? 12.213 -0.633 -14.411 1.00 96.12 172 GLN A C 1
ATOM 1375 O O . GLN A 1 172 ? 11.406 0.058 -13.791 1.00 96.12 172 GLN A O 1
ATOM 1380 N N . ARG A 1 173 ? 13.519 -0.631 -14.119 1.00 95.75 173 ARG A N 1
ATOM 1381 C CA . ARG A 1 173 ? 14.052 0.067 -12.940 1.00 95.75 173 ARG A CA 1
ATOM 1382 C C . ARG A 1 173 ? 14.201 1.571 -13.144 1.00 95.75 173 ARG A C 1
ATOM 1384 O O . ARG A 1 173 ? 14.056 2.318 -12.184 1.00 95.75 173 ARG A O 1
ATOM 1391 N N . PHE A 1 174 ? 14.524 2.012 -14.359 1.00 95.00 174 PHE A N 1
ATOM 1392 C CA . PHE A 1 174 ? 14.792 3.417 -14.674 1.00 95.00 174 PHE A CA 1
ATOM 1393 C C . PHE A 1 174 ? 14.693 3.700 -16.182 1.00 95.00 174 PHE A C 1
ATOM 1395 O O . PHE A 1 174 ? 14.775 2.795 -17.012 1.00 95.00 174 PHE A O 1
ATOM 1402 N N . ASN A 1 175 ? 14.561 4.984 -16.521 1.00 94.69 175 ASN A N 1
ATOM 1403 C CA . ASN A 1 175 ? 14.591 5.536 -17.880 1.00 94.69 175 ASN A CA 1
ATOM 1404 C C . ASN A 1 175 ? 15.752 6.524 -18.120 1.00 94.69 175 ASN A C 1
ATOM 1406 O O . ASN A 1 175 ? 15.924 6.997 -19.243 1.00 94.69 175 ASN A O 1
ATOM 1410 N N . HIS A 1 176 ? 16.537 6.846 -17.085 1.00 91.75 176 HIS A N 1
ATOM 1411 C CA . HIS A 1 176 ? 17.661 7.782 -17.144 1.00 91.75 176 HIS A CA 1
ATOM 1412 C C . HIS A 1 176 ? 18.909 7.228 -16.433 1.00 91.75 176 HIS A C 1
ATOM 1414 O O . HIS A 1 176 ? 18.762 6.527 -15.430 1.00 91.75 176 HIS A O 1
ATOM 1420 N N . PRO A 1 177 ? 20.135 7.560 -16.904 1.00 90.50 177 PRO A N 1
ATOM 1421 C CA . PRO A 1 177 ? 20.447 8.430 -18.053 1.00 90.50 177 PRO A CA 1
ATOM 1422 C C . PRO A 1 177 ? 20.145 7.798 -19.424 1.00 90.50 177 PRO A C 1
ATOM 1424 O O . PRO A 1 177 ? 20.119 8.502 -20.426 1.00 90.50 177 PRO A O 1
ATOM 1427 N N . GLY A 1 178 ? 19.864 6.497 -19.462 1.00 88.38 178 GLY A N 1
ATOM 1428 C CA . GLY A 1 178 ? 19.315 5.782 -20.611 1.00 88.38 178 GLY A CA 1
ATOM 1429 C C . GLY A 1 178 ? 18.292 4.740 -20.148 1.00 88.38 178 GLY A C 1
ATOM 1430 O O . GLY A 1 178 ? 18.070 4.612 -18.941 1.00 88.38 178 GLY A O 1
ATOM 1431 N N . PRO A 1 179 ? 17.660 4.000 -21.072 1.00 90.94 179 PRO A N 1
ATOM 1432 C CA . PRO A 1 179 ? 16.676 2.985 -20.712 1.00 90.94 179 PRO A CA 1
ATOM 1433 C C . PRO A 1 179 ? 17.322 1.802 -19.980 1.00 90.94 179 PRO A C 1
ATOM 1435 O O . PRO A 1 179 ? 18.484 1.466 -20.219 1.00 90.94 179 PRO A O 1
ATOM 1438 N N . ASP A 1 180 ? 16.547 1.130 -19.127 1.00 93.38 180 ASP A N 1
ATOM 1439 C CA . ASP A 1 180 ? 16.934 -0.174 -18.589 1.00 93.38 180 ASP A CA 1
ATOM 1440 C C . ASP A 1 180 ? 17.073 -1.190 -19.737 1.00 93.38 180 ASP A C 1
ATOM 1442 O O . ASP A 1 180 ? 16.139 -1.406 -20.512 1.00 93.38 180 ASP A O 1
ATOM 1446 N N . LEU A 1 181 ? 18.251 -1.805 -19.855 1.00 92.25 181 LEU A N 1
ATOM 1447 C CA . LEU A 1 181 ? 18.576 -2.726 -20.949 1.00 92.25 181 LEU A CA 1
ATOM 1448 C C . LEU A 1 181 ? 18.083 -4.156 -20.695 1.00 92.25 181 LEU A C 1
ATOM 1450 O O . LEU A 1 181 ? 18.193 -5.003 -21.581 1.00 92.25 181 LEU A O 1
ATOM 1454 N N . TYR A 1 182 ? 17.550 -4.444 -19.503 1.00 88.00 182 TYR A N 1
ATOM 1455 C CA . TYR A 1 182 ? 16.974 -5.754 -19.215 1.00 88.00 182 TYR A CA 1
ATOM 1456 C C . TYR A 1 182 ? 15.669 -5.952 -20.003 1.00 88.00 182 TYR A C 1
ATOM 1458 O O . TYR A 1 182 ? 14.720 -5.176 -19.831 1.00 88.00 182 TYR A O 1
ATOM 1466 N N . PRO A 1 183 ? 15.584 -6.988 -20.862 1.00 87.00 183 PRO A N 1
ATOM 1467 C CA . PRO A 1 183 ? 14.381 -7.251 -21.632 1.00 87.00 183 PRO A CA 1
ATOM 1468 C C . PRO A 1 183 ? 13.264 -7.761 -20.721 1.00 87.00 183 PRO A C 1
ATOM 1470 O O . PRO A 1 183 ? 13.468 -8.634 -19.877 1.00 87.00 183 PRO A O 1
ATOM 1473 N N . ILE A 1 184 ? 12.049 -7.259 -20.938 1.00 90.38 184 ILE A N 1
ATOM 1474 C CA . ILE A 1 184 ? 10.864 -7.748 -20.232 1.00 90.38 184 ILE A CA 1
ATOM 1475 C C . ILE A 1 184 ? 10.578 -9.183 -20.692 1.00 90.38 184 ILE A C 1
ATOM 1477 O O . ILE A 1 184 ? 10.414 -9.457 -21.887 1.00 90.38 184 ILE A O 1
ATOM 1481 N N . ALA A 1 185 ? 10.504 -10.109 -19.737 1.00 90.25 185 ALA A N 1
ATOM 1482 C CA . ALA A 1 185 ? 10.237 -11.515 -20.007 1.00 90.25 185 ALA A CA 1
ATOM 1483 C C . ALA A 1 185 ? 8.743 -11.747 -20.297 1.00 90.25 185 ALA A C 1
ATOM 1485 O O . ALA A 1 185 ? 7.930 -11.917 -19.390 1.00 90.25 185 ALA A O 1
ATOM 1486 N N . THR A 1 186 ? 8.391 -11.810 -21.577 1.00 91.50 186 THR A N 1
ATOM 1487 C CA . THR A 1 186 ? 7.068 -12.182 -22.087 1.00 91.50 186 THR A CA 1
ATOM 1488 C C . THR A 1 186 ? 7.121 -13.584 -22.691 1.00 91.50 186 THR A C 1
ATOM 1490 O O . THR A 1 186 ? 8.198 -14.158 -22.861 1.00 91.50 186 THR A O 1
ATOM 1493 N N . SER A 1 187 ? 5.968 -14.164 -23.032 1.00 94.31 187 SER A N 1
ATOM 1494 C CA . SER A 1 187 ? 5.932 -15.420 -23.796 1.00 94.31 187 SER A CA 1
ATOM 1495 C C . SER A 1 187 ? 6.733 -15.303 -25.099 1.00 94.31 187 SER A C 1
ATOM 1497 O O . SER A 1 187 ? 7.560 -16.166 -25.387 1.00 94.31 187 SER A O 1
ATOM 1499 N N . GLN A 1 188 ? 6.558 -14.198 -25.831 1.00 94.00 188 GLN A N 1
ATOM 1500 C CA . GLN A 1 188 ? 7.258 -13.934 -27.085 1.00 94.00 188 GLN A CA 1
ATOM 1501 C C . GLN A 1 188 ? 8.768 -13.744 -26.893 1.00 94.00 188 GLN A C 1
ATOM 1503 O O . GLN A 1 188 ? 9.551 -14.369 -27.607 1.00 94.00 188 GLN A O 1
ATOM 1508 N N . SER A 1 189 ? 9.205 -12.904 -25.944 1.00 92.81 189 SER A N 1
ATOM 1509 C CA . SER A 1 189 ? 10.642 -12.639 -25.768 1.00 92.81 189 SER A CA 1
ATOM 1510 C C . SER A 1 189 ? 11.391 -13.873 -25.265 1.00 92.81 189 SER A C 1
ATOM 1512 O O . SER A 1 189 ? 12.495 -14.145 -25.733 1.00 92.81 189 SER A O 1
ATOM 1514 N N . ARG A 1 190 ? 10.767 -14.680 -24.394 1.00 94.19 190 ARG A N 1
ATOM 1515 C CA . ARG A 1 190 ? 11.336 -15.965 -23.961 1.00 94.19 190 ARG A CA 1
ATOM 1516 C C . ARG A 1 190 ? 11.406 -16.989 -25.091 1.00 94.19 190 ARG A C 1
ATOM 1518 O O . ARG A 1 190 ? 12.401 -17.697 -25.180 1.00 94.19 190 ARG A O 1
ATOM 1525 N N . PHE A 1 191 ? 10.399 -17.062 -25.965 1.00 94.44 191 PHE A N 1
ATOM 1526 C CA . PHE A 1 191 ? 10.434 -17.955 -27.128 1.00 94.44 191 PHE A CA 1
ATOM 1527 C C . PHE A 1 191 ? 11.620 -17.640 -28.047 1.00 94.44 191 PHE A C 1
ATOM 1529 O O . PHE A 1 191 ? 12.387 -18.538 -28.385 1.00 94.44 191 PHE A O 1
ATOM 1536 N N . VAL A 1 192 ? 11.810 -16.361 -28.388 1.00 93.19 192 VAL A N 1
ATOM 1537 C CA . VAL A 1 192 ? 12.939 -15.911 -29.219 1.00 93.19 192 VAL A CA 1
ATOM 1538 C C . VAL A 1 192 ? 14.279 -16.218 -28.547 1.00 93.19 192 VAL A C 1
ATOM 1540 O O . VAL A 1 192 ? 15.168 -16.773 -29.189 1.00 93.19 192 VAL A O 1
ATOM 1543 N N . LEU A 1 193 ? 14.417 -15.915 -27.252 1.00 91.56 193 LEU A N 1
ATOM 1544 C CA . LEU A 1 193 ? 15.650 -16.172 -26.502 1.00 91.56 193 LEU A CA 1
ATOM 1545 C C . LEU A 1 193 ? 15.993 -17.670 -26.451 1.00 91.56 193 LEU A C 1
ATOM 1547 O O . LEU A 1 193 ? 17.143 -18.049 -26.659 1.00 91.56 193 LEU A O 1
ATOM 1551 N N . ASN A 1 194 ? 14.992 -18.529 -26.251 1.00 93.56 194 ASN A N 1
ATOM 1552 C CA . ASN A 1 194 ? 15.187 -19.977 -26.239 1.00 93.56 194 ASN A CA 1
ATOM 1553 C C . ASN A 1 194 ? 15.584 -20.523 -27.622 1.00 93.56 194 ASN A C 1
ATOM 1555 O O . ASN A 1 194 ? 16.411 -21.427 -27.699 1.00 93.56 194 ASN A O 1
ATOM 1559 N N . GLN A 1 195 ? 15.049 -19.973 -28.721 1.00 94.25 195 GLN A N 1
ATOM 1560 C CA . GLN A 1 195 ? 15.474 -20.365 -30.072 1.00 94.25 195 GLN A CA 1
ATOM 1561 C C . GLN A 1 195 ? 16.943 -20.022 -30.344 1.00 94.25 195 GLN A C 1
ATOM 1563 O O . GLN A 1 195 ? 17.668 -20.846 -30.897 1.00 94.25 195 GLN A O 1
ATOM 1568 N N . GLN A 1 196 ? 17.391 -18.836 -29.927 1.00 91.06 196 GLN A N 1
ATOM 1569 C CA . GLN A 1 196 ? 18.782 -18.406 -30.105 1.00 91.06 196 GLN A CA 1
ATOM 1570 C C . GLN A 1 196 ? 19.766 -19.320 -29.367 1.00 91.06 196 GLN A C 1
ATOM 1572 O O . GLN A 1 196 ? 20.832 -19.634 -29.896 1.00 91.06 196 GLN A O 1
ATOM 1577 N N . GLN A 1 197 ? 19.395 -19.787 -28.172 1.00 86.62 197 GLN A N 1
ATOM 1578 C CA . GLN A 1 197 ? 20.205 -20.742 -27.414 1.00 86.62 197 GLN A CA 1
ATOM 1579 C C . GLN A 1 197 ? 20.325 -22.090 -28.128 1.00 86.62 197 GLN A C 1
ATOM 1581 O O . GLN A 1 197 ? 21.408 -22.659 -28.149 1.00 86.62 197 GLN A O 1
ATOM 1586 N N . LEU A 1 198 ? 19.251 -22.580 -28.754 1.00 82.94 198 LEU A N 1
ATOM 1587 C CA . LEU A 1 198 ? 19.280 -23.838 -29.508 1.00 82.94 198 LEU A CA 1
ATOM 1588 C C . LEU A 1 198 ? 20.167 -23.761 -30.756 1.00 82.94 198 LEU A C 1
ATOM 1590 O O . LEU A 1 198 ? 20.784 -24.755 -31.108 1.00 82.94 198 LEU A O 1
ATOM 1594 N N . SER A 1 199 ? 20.253 -22.597 -31.405 1.00 79.25 199 SER A N 1
ATOM 1595 C CA . SER A 1 199 ? 21.128 -22.382 -32.568 1.00 79.25 199 SER A CA 1
ATOM 1596 C C . SER A 1 199 ? 22.607 -22.161 -32.225 1.00 79.25 199 SER A C 1
ATOM 1598 O O . SER A 1 199 ? 23.425 -22.029 -33.131 1.00 79.25 199 SER A O 1
ATOM 1600 N N . ALA A 1 200 ? 22.941 -22.048 -30.936 1.00 72.38 200 ALA A N 1
ATOM 1601 C CA . ALA A 1 200 ? 24.308 -21.847 -30.454 1.00 72.38 200 ALA A CA 1
ATOM 1602 C C . ALA A 1 200 ? 25.034 -23.164 -30.107 1.00 72.38 200 ALA A C 1
ATOM 1604 O O . ALA A 1 200 ? 26.198 -23.120 -29.702 1.00 72.38 200 ALA A O 1
ATOM 1605 N N . PHE A 1 201 ? 24.352 -24.304 -30.258 1.00 58.81 201 PHE A N 1
ATOM 1606 C CA . PHE A 1 201 ? 24.890 -25.663 -30.151 1.00 58.81 201 PHE A CA 1
ATOM 1607 C C . PHE A 1 201 ? 24.921 -26.328 -31.530 1.00 58.81 201 PHE A C 1
ATOM 1609 O O . PHE A 1 201 ? 25.768 -27.231 -31.707 1.00 58.81 201 PHE A O 1
#

Secondary structure (DSSP, 8-state):
--SSSSSSSSSSSS---------HHHHHHHHHHEEEEEEEEES--BTTB-S-EEEEEEEE-SS--B-SSS-SEEEEEEBSSPBPPEEETTEEEEEEETTEEEEEE-TT---B-TT-EEEEEE-BSS---SGGGB-S--EEEETTS--EE-TTTSSS-GGGTB----SHHHHSS--SSS---SPP--HHHHHHHHHHHHTT-

Sequence (201 aa):
MKYFLLLWLCISYFFSGQVQAFTQAELADFAKNTELKFAVKSNFTSATALKAQVELILSNKSSQTLKAGENNWVLYFHAIRKQEAAEQHGLILQHVQGDLHSVTPGKAFKGLKPGEQLRLTFSPSSSMVSYSDWMPRAFITTKGLKPEIFANTDTEDFSRFVEPYTRPEQLQRFNHPGPDLYPIATSQSRFVLNQQQLSAF

Foldseek 3Di:
DPPDPPPPPPPPPPPPPPPDDDDQVRQQQQLAQKAWAKEFPFLEADPVRHGTKMKIKIFGQGQDKFAAAFFQKKWKFFFQFAWDWDADLQWTWADDDHRMIIIGHHGNHHIAHNRGMDMDMTGTPFADQDLRSGAAFIWMDGPPYDIHTRNLRPDPPSVSHYPDDDDPRNNFGYPPPHGRPDDDDDPVVVVVVVVVVVVVD

pLDDT: mean 90.97, std 15.71, range [39.16, 98.94]

Radius of gyration: 23.79 Å; chains: 1; bounding box: 71×56×74 Å